Protein AF-A0A8J8NBP1-F1 (afdb_monomer_lite)

Radius of gyration: 71.41 Å; chains: 1; bounding box: 115×50×181 Å

Sequence (221 aa):
MSGPVLSSSETPMNQGEQMRQPMSAYQISNQTMSVRDMREIAQSYNKSMNKYTNEKTMHQKTSETLQIALQKKQEFLSQLVSQRAKLIMNNKALQSDIDTQSLKRQVLDVTRQEALKDVDLNNLSDNQRLLLTKRDELLRQNEQLRQEICQESLSMKIRERKCQNCKGLFMPLHNTENSCRYHVGKLKFYSCRGCGADQYYTCCNKCNQCNPGCKYTKHVA

Structure (mmCIF, N/CA/C/O backbone):
data_AF-A0A8J8NBP1-F1
#
_entry.id   AF-A0A8J8NBP1-F1
#
loop_
_atom_site.group_PDB
_atom_site.id
_atom_site.type_symbol
_atom_site.label_atom_id
_atom_site.label_alt_id
_atom_site.label_comp_id
_atom_site.label_asym_id
_atom_site.label_entity_id
_atom_site.label_seq_id
_atom_site.pdbx_PDB_ins_code
_atom_site.Cartn_x
_atom_site.Cartn_y
_atom_site.Cartn_z
_atom_site.occupancy
_atom_site.B_iso_or_equiv
_atom_site.auth_seq_id
_atom_site.auth_comp_id
_atom_site.auth_asym_id
_atom_site.auth_atom_id
_atom_site.pdbx_PDB_model_num
ATOM 1 N N . MET A 1 1 ? -16.083 17.153 40.162 1.00 46.22 1 MET A N 1
ATOM 2 C CA . MET A 1 1 ? -17.549 17.032 40.289 1.00 46.22 1 MET A CA 1
ATOM 3 C C . MET A 1 1 ? -17.921 17.345 41.719 1.00 46.22 1 MET A C 1
ATOM 5 O O . MET A 1 1 ? -17.387 16.726 42.630 1.00 46.22 1 MET A O 1
ATOM 9 N N . SER A 1 2 ? -18.728 18.384 41.878 1.00 45.44 2 SER A N 1
ATOM 10 C CA . SER A 1 2 ? -19.121 19.004 43.138 1.00 45.44 2 SER A CA 1
ATOM 11 C C . SER A 1 2 ? -20.049 18.081 43.931 1.00 45.44 2 SER A C 1
ATOM 13 O O . SER A 1 2 ? -21.070 17.646 43.403 1.00 45.44 2 SER A O 1
ATOM 15 N N . GLY A 1 3 ? -19.682 17.759 45.172 1.00 52.81 3 GLY A N 1
ATOM 16 C CA . GLY A 1 3 ? -20.526 17.013 46.109 1.00 52.81 3 GLY A CA 1
ATOM 17 C C . GLY A 1 3 ? -21.336 17.963 47.004 1.00 52.81 3 GLY A C 1
ATOM 18 O O . GLY A 1 3 ? -20.837 19.043 47.324 1.00 52.81 3 GLY A O 1
ATOM 19 N N . PRO A 1 4 ? -22.574 17.604 47.390 1.00 59.75 4 PRO A N 1
ATOM 20 C CA . PRO A 1 4 ? -23.462 18.482 48.141 1.00 59.75 4 PRO A CA 1
ATOM 21 C C . PRO A 1 4 ? -23.080 18.589 49.623 1.00 59.75 4 PRO A C 1
ATOM 23 O O . PRO A 1 4 ? -22.703 17.618 50.277 1.00 59.75 4 PRO A O 1
ATOM 26 N N . VAL A 1 5 ? -23.229 19.813 50.124 1.00 55.78 5 VAL A N 1
ATOM 27 C CA . VAL A 1 5 ? -23.103 20.252 51.514 1.00 55.78 5 VAL A CA 1
ATOM 28 C C . VAL A 1 5 ? -24.276 19.687 52.323 1.00 55.78 5 VAL A C 1
ATOM 30 O O . VAL A 1 5 ? -25.430 19.985 52.019 1.00 55.78 5 VAL A O 1
ATOM 33 N N . LEU A 1 6 ? -24.000 18.877 53.349 1.00 55.53 6 LEU A N 1
ATOM 34 C CA . LEU A 1 6 ? -25.007 18.460 54.326 1.00 55.53 6 LEU A CA 1
ATOM 35 C C . LEU A 1 6 ? -25.091 19.512 55.433 1.00 55.53 6 LEU A C 1
ATOM 37 O O . LEU A 1 6 ? -24.175 19.679 56.233 1.00 55.53 6 LEU A O 1
ATOM 41 N N . SER A 1 7 ? -26.205 20.238 55.412 1.00 52.66 7 SER A N 1
ATOM 42 C CA . SER A 1 7 ? -26.631 21.208 56.413 1.00 52.66 7 SER A CA 1
ATOM 43 C C . SER A 1 7 ? -27.076 20.471 57.681 1.00 52.66 7 SER A C 1
ATOM 45 O O . SER A 1 7 ? -28.033 19.697 57.660 1.00 52.66 7 SER A O 1
ATOM 47 N N . SER A 1 8 ? -26.348 20.676 58.774 1.00 48.09 8 SER A N 1
ATOM 48 C CA . SER A 1 8 ? -26.693 20.222 60.120 1.00 48.09 8 SER A CA 1
ATOM 49 C C . SER A 1 8 ? -27.736 21.169 60.714 1.00 48.09 8 SER A C 1
ATOM 51 O O . SER A 1 8 ? -27.422 22.289 61.104 1.00 48.09 8 SER A O 1
ATOM 53 N N . SER A 1 9 ? -28.987 20.716 60.761 1.00 53.78 9 SER A N 1
ATOM 54 C CA . SER A 1 9 ? -30.097 21.412 61.407 1.00 53.78 9 SER A CA 1
ATOM 55 C C . SER A 1 9 ? -29.972 21.346 62.931 1.00 53.78 9 SER A C 1
ATOM 57 O O . SER A 1 9 ? -29.957 20.267 63.527 1.00 53.78 9 SER A O 1
ATOM 59 N N . GLU A 1 10 ? -29.895 22.528 63.529 1.00 50.09 10 GLU A N 1
ATOM 60 C CA . GLU A 1 10 ? -29.871 22.817 64.958 1.00 50.09 10 GLU A CA 1
ATOM 61 C C . GLU A 1 10 ? -31.141 22.301 65.653 1.00 50.09 10 GLU A C 1
ATOM 63 O O . GLU A 1 10 ? -32.258 22.493 65.174 1.00 50.09 10 GLU A O 1
ATOM 68 N N . THR A 1 11 ? -30.979 21.646 66.805 1.00 62.47 11 THR A N 1
ATOM 69 C CA . THR A 1 11 ? -32.096 21.304 67.698 1.00 62.47 11 THR A CA 1
ATOM 70 C C . THR A 1 11 ? -32.122 22.346 68.818 1.00 62.47 11 THR A C 1
ATOM 72 O O . THR A 1 11 ? -31.120 22.470 69.525 1.00 62.47 11 THR A O 1
ATOM 75 N N . PRO A 1 12 ? -33.205 23.117 69.007 1.00 54.56 12 PRO A N 1
ATOM 76 C CA . PRO A 1 12 ? -33.244 24.129 70.053 1.00 54.56 12 PRO A CA 1
ATOM 77 C C . PRO A 1 12 ? -33.362 23.466 71.431 1.00 54.56 12 PRO A C 1
ATOM 79 O O . PRO A 1 12 ? -34.282 22.689 71.694 1.00 54.56 12 PRO A O 1
ATOM 82 N N . MET A 1 13 ? -32.421 23.790 72.322 1.00 49.06 13 MET A N 1
ATOM 83 C CA . MET A 1 13 ? -32.521 23.483 73.746 1.00 49.06 13 MET A CA 1
ATOM 84 C C . MET A 1 13 ? -33.661 24.299 74.360 1.00 49.06 13 MET A C 1
ATOM 86 O O . MET A 1 13 ? -33.595 25.523 74.440 1.00 49.06 13 MET A O 1
ATOM 90 N N . ASN A 1 14 ? -34.708 23.608 74.803 1.00 53.16 14 ASN A N 1
ATOM 91 C CA . ASN A 1 14 ? -35.823 24.202 75.526 1.00 53.16 14 ASN A CA 1
ATOM 92 C C . ASN A 1 14 ? -35.433 24.347 77.009 1.00 53.16 14 ASN A C 1
ATOM 94 O O . ASN A 1 14 ? -35.622 23.429 77.805 1.00 53.16 14 ASN A O 1
ATOM 98 N N . GLN A 1 15 ? -34.813 25.479 77.356 1.00 51.00 15 GLN A N 1
ATOM 99 C CA . GLN A 1 15 ? -34.590 25.901 78.740 1.00 51.00 15 GLN A CA 1
ATOM 100 C C . GLN A 1 15 ? -35.865 26.570 79.260 1.00 51.00 15 GLN A C 1
ATOM 102 O O . GLN A 1 15 ? -36.188 27.698 78.895 1.00 51.00 15 GLN A O 1
ATOM 107 N N . GLY A 1 16 ? -36.597 25.851 80.106 1.00 49.22 16 GLY A N 1
ATOM 108 C CA . GLY A 1 16 ? -37.832 26.314 80.733 1.00 49.22 16 GLY A CA 1
ATOM 109 C C . GLY A 1 16 ? -37.970 25.784 82.156 1.00 49.22 16 GLY A C 1
ATOM 110 O O . GLY A 1 16 ? -38.974 25.161 82.486 1.00 49.22 16 GLY A O 1
ATOM 111 N N . GLU A 1 17 ? -36.959 25.999 83.001 1.00 49.19 17 GLU A N 1
ATOM 112 C CA . GLU A 1 17 ? -37.081 25.841 84.455 1.00 49.19 17 GLU A CA 1
ATOM 113 C C . GLU A 1 17 ? -37.870 27.029 85.026 1.00 49.19 17 GLU A C 1
ATOM 115 O O . GLU A 1 17 ? -37.321 28.062 85.401 1.00 49.19 17 GLU A O 1
ATOM 120 N N . GLN A 1 18 ? -39.195 26.892 85.083 1.00 53.19 18 GLN A N 1
ATOM 121 C CA . GLN A 1 18 ? -40.032 27.752 85.915 1.00 53.19 18 GLN A CA 1
ATOM 122 C C . GLN A 1 18 ? -40.047 27.213 87.348 1.00 53.19 18 GLN A C 1
ATOM 124 O O . GLN A 1 18 ? -40.615 26.155 87.630 1.00 53.19 18 GLN A O 1
ATOM 129 N N . MET A 1 19 ? -39.439 27.984 88.254 1.00 50.56 19 MET A N 1
ATOM 130 C CA . MET A 1 19 ? -39.589 27.863 89.702 1.00 50.56 19 MET A CA 1
ATOM 131 C C . MET A 1 19 ? -41.074 27.776 90.080 1.00 50.56 19 MET A C 1
ATOM 133 O O . MET A 1 19 ? -41.824 28.741 89.929 1.00 50.56 19 MET A O 1
ATOM 137 N N . ARG A 1 20 ? -41.498 26.628 90.615 1.00 52.56 20 ARG A N 1
ATOM 138 C CA . ARG A 1 20 ? -42.783 26.507 91.308 1.00 52.56 20 ARG A CA 1
ATOM 139 C C . ARG A 1 20 ? -42.605 26.920 92.764 1.00 52.56 20 ARG A C 1
ATOM 141 O O . ARG A 1 20 ? -41.793 26.348 93.485 1.00 52.56 20 ARG A O 1
ATOM 148 N N . GLN A 1 21 ? -43.389 27.910 93.174 1.00 51.03 21 GLN A N 1
ATOM 149 C CA . GLN A 1 21 ? -43.561 28.306 94.568 1.00 51.03 21 GLN A CA 1
ATOM 150 C C . GLN A 1 21 ? -44.151 27.150 95.401 1.00 51.03 21 GLN A C 1
ATOM 152 O O . GLN A 1 21 ? -44.958 26.372 94.879 1.00 51.03 21 GLN A O 1
ATOM 157 N N . PRO A 1 22 ? -43.800 27.041 96.695 1.00 54.16 22 PRO A N 1
ATOM 158 C CA . PRO A 1 22 ? -44.417 26.082 97.598 1.00 54.16 22 PRO A CA 1
ATOM 159 C C . PRO A 1 22 ? -45.853 26.526 97.904 1.00 54.16 22 PRO A C 1
ATOM 161 O O . PRO A 1 22 ? -46.084 27.529 98.576 1.00 54.16 22 PRO A O 1
ATOM 164 N N . MET A 1 23 ? -46.828 25.780 97.387 1.00 50.19 23 MET A N 1
ATOM 165 C CA . MET A 1 23 ? -48.231 25.947 97.757 1.00 50.19 23 MET A CA 1
ATOM 166 C C . MET A 1 23 ? -48.436 25.511 99.211 1.00 50.19 23 MET A C 1
ATOM 168 O O . MET A 1 23 ? -48.096 24.396 99.603 1.00 50.19 23 MET A O 1
ATOM 172 N N . SER A 1 24 ? -48.998 26.447 99.972 1.00 55.16 24 SER A N 1
ATOM 173 C CA . SER A 1 24 ? -49.473 26.358 101.349 1.00 55.16 24 SER A CA 1
ATOM 174 C C . SER A 1 24 ? -50.115 25.015 101.695 1.00 55.16 24 SER A C 1
ATOM 176 O O . SER A 1 24 ? -51.047 24.557 101.034 1.00 55.16 24 SER A O 1
ATOM 178 N N . ALA A 1 25 ? -49.651 24.436 102.800 1.00 53.69 25 ALA A N 1
ATOM 179 C CA . ALA A 1 25 ? -50.328 23.367 103.510 1.00 53.69 25 ALA A CA 1
ATOM 180 C C . ALA A 1 25 ? -51.712 23.823 104.019 1.00 53.69 25 ALA A C 1
ATOM 182 O O . ALA A 1 25 ? -51.965 25.015 104.179 1.00 53.69 25 ALA A O 1
ATOM 183 N N . TYR A 1 26 ? -52.546 22.835 104.355 1.00 52.59 26 TYR A N 1
ATOM 184 C CA . TYR A 1 26 ? -53.785 22.937 105.135 1.00 52.59 26 TYR A CA 1
ATOM 185 C C . TYR A 1 26 ? -55.075 23.363 104.419 1.00 52.59 26 TYR A C 1
ATOM 187 O O . TYR A 1 26 ? -55.487 24.514 104.455 1.00 52.59 26 TYR A O 1
ATOM 195 N N . GLN A 1 27 ? -55.787 22.349 103.917 1.00 51.41 27 GLN A N 1
ATOM 196 C CA . GLN A 1 27 ? -57.185 22.055 104.269 1.00 51.41 27 GLN A CA 1
ATOM 197 C C . GLN A 1 27 ? -57.505 20.630 103.778 1.00 51.41 27 GLN A C 1
ATOM 199 O O . GLN A 1 27 ? -58.073 20.423 102.711 1.00 51.41 27 GLN A O 1
ATOM 204 N N . ILE A 1 28 ? -57.080 19.614 104.540 1.00 51.91 28 ILE A N 1
ATOM 205 C CA . ILE A 1 28 ? -57.512 18.228 104.310 1.00 51.91 28 ILE A CA 1
ATOM 206 C C . ILE A 1 28 ? -58.903 18.104 104.932 1.00 51.91 28 ILE A C 1
ATOM 208 O O . ILE A 1 28 ? -59.054 17.800 106.113 1.00 51.91 28 ILE A O 1
ATOM 212 N N . SER A 1 29 ? -59.935 18.414 104.150 1.00 48.59 29 SER A N 1
ATOM 213 C CA . SER A 1 29 ? -61.292 17.994 104.480 1.00 48.59 29 SER A CA 1
ATOM 214 C C . SER A 1 29 ? -61.339 16.467 104.413 1.00 48.59 29 SER A C 1
ATOM 216 O O . SER A 1 29 ? -61.004 15.898 103.374 1.00 48.59 29 SER A O 1
ATOM 218 N N . ASN A 1 30 ? -61.769 15.807 105.490 1.00 50.75 30 ASN A N 1
ATOM 219 C CA . ASN A 1 30 ? -62.040 14.366 105.541 1.00 50.75 30 ASN A CA 1
ATOM 220 C C . ASN A 1 30 ? -63.271 14.003 104.681 1.00 50.75 30 ASN A C 1
ATOM 222 O O . ASN A 1 30 ? -64.290 13.546 105.192 1.00 50.75 30 ASN A O 1
ATOM 226 N N . GLN A 1 31 ? -63.196 14.237 103.370 1.00 61.75 31 GLN A N 1
ATOM 227 C CA . GLN A 1 31 ? -64.134 13.697 102.394 1.00 61.75 31 GLN A CA 1
ATOM 228 C C . GLN A 1 31 ? -63.703 12.267 102.088 1.00 61.75 31 GLN A C 1
ATOM 230 O O . GLN A 1 31 ? -62.799 12.015 101.293 1.00 61.75 31 GLN A O 1
ATOM 235 N N . THR A 1 32 ? -64.332 11.313 102.764 1.00 69.12 32 THR A N 1
ATOM 236 C CA . THR A 1 32 ? -64.227 9.909 102.390 1.00 69.12 32 THR A CA 1
ATOM 237 C C . THR A 1 32 ? -64.899 9.731 101.029 1.00 69.12 32 THR A C 1
ATOM 239 O O . THR A 1 32 ? -66.094 9.968 100.861 1.00 69.12 32 THR A O 1
ATOM 242 N N . MET A 1 33 ? -64.094 9.376 100.028 1.00 77.69 33 MET A N 1
ATOM 243 C CA . MET A 1 33 ? -64.540 9.138 98.656 1.00 77.69 33 MET A CA 1
ATOM 244 C C . MET A 1 33 ? -65.629 8.056 98.646 1.00 77.69 33 MET A C 1
ATOM 246 O O . MET A 1 33 ? -65.488 7.033 99.324 1.00 77.69 33 MET A O 1
ATOM 250 N N . SER A 1 34 ? -66.720 8.263 97.904 1.00 89.00 34 SER A N 1
ATOM 251 C CA . SER A 1 34 ? -67.810 7.289 97.910 1.00 89.00 34 SER A CA 1
ATOM 252 C C . SER A 1 34 ? -67.372 5.984 97.229 1.00 89.00 34 SER A C 1
ATOM 254 O O . SER A 1 34 ? -66.529 5.964 96.328 1.00 89.00 34 SER A O 1
ATOM 256 N N . VAL A 1 35 ? -67.970 4.859 97.630 1.00 87.50 35 VAL A N 1
ATOM 257 C CA . VAL A 1 35 ? -67.704 3.539 97.022 1.00 87.50 35 VAL A CA 1
ATOM 258 C C . VAL A 1 35 ? -67.98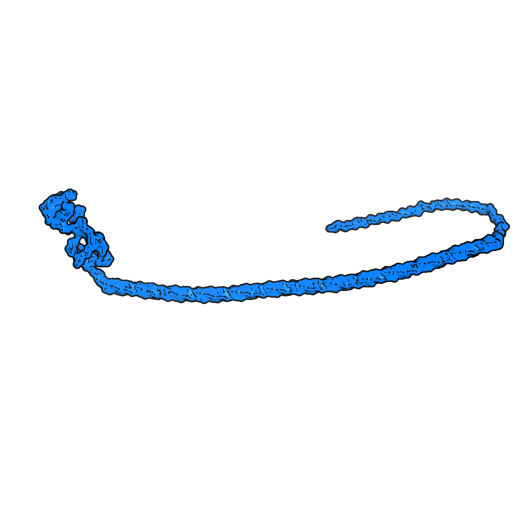8 3.536 95.513 1.00 87.50 35 VAL A C 1
ATOM 260 O O . VAL A 1 35 ? -67.346 2.805 94.755 1.00 87.50 35 VAL A O 1
ATOM 263 N N . ARG A 1 36 ? -68.931 4.370 95.061 1.00 92.44 36 ARG A N 1
ATOM 264 C CA . ARG A 1 36 ? -69.259 4.536 93.644 1.00 92.44 36 ARG A CA 1
ATOM 265 C C . ARG A 1 36 ? -68.094 5.157 92.873 1.00 92.44 36 ARG A C 1
ATOM 267 O O . ARG A 1 36 ? -67.699 4.599 91.853 1.00 92.44 36 ARG A O 1
ATOM 274 N N . ASP A 1 37 ? -67.508 6.228 93.399 1.00 91.12 37 ASP A N 1
ATOM 275 C CA . ASP A 1 37 ? -66.386 6.930 92.763 1.00 91.12 37 ASP A CA 1
ATOM 276 C C . ASP A 1 37 ? -65.153 6.021 92.671 1.00 91.12 37 ASP A C 1
ATOM 278 O O . ASP A 1 37 ? -64.499 5.953 91.632 1.00 91.12 37 ASP A O 1
ATOM 282 N N . MET A 1 38 ? -64.885 5.223 93.715 1.00 91.75 38 MET A N 1
ATOM 283 C CA . MET A 1 38 ? -63.832 4.197 93.670 1.00 91.75 38 MET A CA 1
ATOM 284 C C . MET A 1 38 ? -64.052 3.188 92.539 1.00 91.75 38 MET A C 1
ATOM 286 O O . MET A 1 38 ? -63.104 2.819 91.842 1.00 91.75 38 MET A O 1
ATOM 290 N N . ARG A 1 39 ? -65.295 2.735 92.335 1.00 94.00 39 ARG A N 1
ATOM 291 C CA . ARG A 1 39 ? -65.622 1.777 91.272 1.00 94.00 39 ARG A CA 1
ATOM 292 C C . ARG A 1 39 ? -65.464 2.402 89.884 1.00 94.00 39 ARG A C 1
ATOM 294 O O . ARG A 1 39 ? -64.916 1.745 89.001 1.00 94.00 39 ARG A O 1
ATOM 301 N N . GLU A 1 40 ? -65.906 3.642 89.692 1.00 95.19 40 GLU A N 1
ATOM 302 C CA . GLU A 1 40 ? -65.765 4.364 88.420 1.00 95.19 40 GLU A CA 1
ATOM 303 C C . GLU A 1 40 ? -64.285 4.614 88.077 1.00 95.19 40 GLU A C 1
ATOM 305 O O . GLU A 1 40 ? -63.862 4.358 86.945 1.00 95.19 40 GLU A O 1
ATOM 310 N N . ILE A 1 41 ? -63.461 4.993 89.063 1.00 95.38 41 ILE A N 1
ATOM 311 C CA . ILE A 1 41 ? -62.006 5.138 88.897 1.00 95.38 41 ILE A CA 1
ATOM 312 C C . ILE A 1 41 ? -61.366 3.800 88.512 1.00 95.38 41 ILE A C 1
ATOM 314 O O . ILE A 1 41 ? -60.609 3.745 87.543 1.00 95.38 41 ILE A O 1
ATOM 318 N N . ALA A 1 42 ? -61.694 2.709 89.212 1.00 95.44 42 ALA A N 1
ATOM 319 C CA . ALA A 1 42 ? -61.156 1.385 88.902 1.00 95.44 42 ALA A CA 1
ATOM 320 C C . ALA A 1 42 ? -61.546 0.916 87.488 1.00 95.44 42 ALA A C 1
ATOM 322 O O . ALA A 1 42 ? -60.720 0.362 86.761 1.00 95.44 42 ALA A O 1
ATOM 323 N N . GLN A 1 43 ? -62.786 1.172 87.058 1.00 95.75 43 GLN A N 1
ATOM 324 C CA . GLN A 1 43 ? -63.242 0.862 85.699 1.00 95.75 43 GLN A CA 1
ATOM 325 C C . GLN A 1 43 ? -62.512 1.697 84.640 1.00 95.75 43 GLN A C 1
ATOM 327 O O . GLN A 1 43 ? -62.060 1.147 83.633 1.00 95.75 43 GLN A O 1
ATOM 332 N N . SER A 1 44 ? -62.361 3.004 84.866 1.00 96.00 44 SER A N 1
ATOM 333 C CA . SER A 1 44 ? -61.626 3.903 83.969 1.00 96.00 44 SER A CA 1
ATOM 334 C C . SER A 1 44 ? -60.147 3.517 83.859 1.00 96.00 44 SER A C 1
ATOM 336 O O . SER A 1 44 ? -59.591 3.463 82.756 1.00 96.00 44 SER A O 1
ATOM 338 N N . TYR A 1 45 ? -59.530 3.159 84.988 1.00 96.00 45 TYR A N 1
ATOM 339 C CA . TYR A 1 45 ? -58.162 2.656 85.048 1.00 96.00 45 TYR A CA 1
ATOM 340 C C . TYR A 1 45 ? -58.011 1.360 84.248 1.00 96.00 45 TYR A C 1
ATOM 342 O O . TYR A 1 45 ? -57.165 1.289 83.360 1.00 96.00 45 TYR A O 1
ATOM 350 N N . ASN A 1 46 ? -58.885 0.374 84.468 1.00 96.25 46 ASN A N 1
ATOM 351 C CA . ASN A 1 46 ? -58.860 -0.889 83.726 1.00 96.25 46 ASN A CA 1
ATOM 352 C C . ASN A 1 46 ? -59.061 -0.679 82.218 1.00 96.25 46 ASN A C 1
ATOM 354 O O . ASN A 1 46 ? -58.374 -1.297 81.405 1.00 96.25 46 ASN A O 1
ATOM 358 N N . LYS A 1 47 ? -59.962 0.230 81.821 1.00 96.94 47 LYS A N 1
ATOM 359 C CA . LYS A 1 47 ? -60.174 0.584 80.410 1.00 96.94 47 LYS A CA 1
ATOM 360 C C . LYS A 1 47 ? -58.925 1.216 79.791 1.00 96.94 47 LYS A C 1
ATOM 362 O O . LYS A 1 47 ? -58.543 0.846 78.681 1.00 96.94 47 LYS A O 1
ATOM 367 N N . SER A 1 48 ? -58.286 2.138 80.507 1.00 96.94 48 SER A N 1
ATOM 368 C CA . SER A 1 48 ? -57.053 2.799 80.066 1.00 96.94 48 SER A CA 1
ATOM 369 C C . SER A 1 48 ? -55.885 1.815 79.974 1.00 96.94 48 SER A C 1
ATOM 371 O O . SER A 1 48 ? -55.161 1.825 78.981 1.00 96.94 48 SER A O 1
ATOM 373 N N . MET A 1 49 ? -55.758 0.904 80.944 1.00 96.69 49 MET A N 1
ATOM 374 C CA . MET A 1 49 ? -54.753 -0.160 80.929 1.00 96.69 49 MET A CA 1
ATOM 375 C C . MET A 1 49 ? -54.949 -1.108 79.749 1.00 96.69 49 MET A C 1
ATOM 377 O O . MET A 1 49 ? -54.001 -1.352 79.011 1.00 96.69 49 MET A O 1
ATOM 381 N N . ASN A 1 50 ? -56.176 -1.568 79.493 1.00 96.56 50 ASN A N 1
ATOM 382 C CA . ASN A 1 50 ? -56.467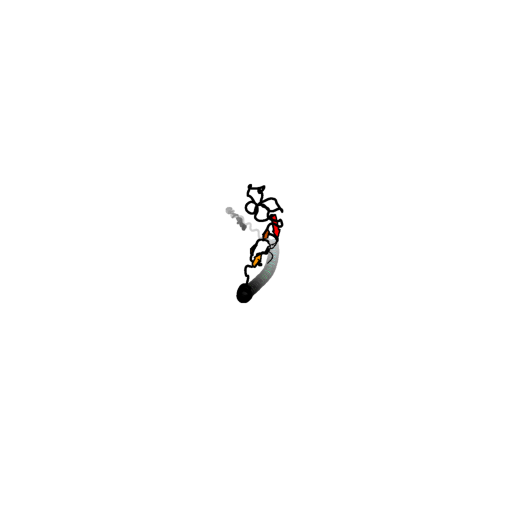 -2.420 78.337 1.00 96.56 50 ASN A CA 1
ATOM 383 C C . ASN A 1 50 ? -56.156 -1.717 77.008 1.00 96.56 50 ASN A C 1
ATOM 385 O O . ASN A 1 50 ? -55.589 -2.331 76.104 1.00 96.56 50 ASN A O 1
ATOM 389 N N . LYS A 1 51 ? -56.487 -0.422 76.887 1.00 97.38 51 LYS A N 1
ATOM 390 C CA . LYS A 1 51 ? -56.140 0.380 75.705 1.00 97.38 51 LYS A CA 1
ATOM 391 C C . LYS A 1 51 ? -54.622 0.444 75.509 1.00 97.38 51 LYS A C 1
ATOM 393 O O . LYS A 1 51 ? -54.151 0.133 74.419 1.00 97.38 51 LYS A O 1
ATOM 398 N N . TYR A 1 52 ? -53.871 0.765 76.562 1.00 97.19 52 TYR A N 1
ATOM 399 C CA . TYR A 1 52 ? -52.408 0.806 76.520 1.00 97.19 52 TYR A CA 1
ATOM 400 C C . TYR A 1 52 ? -51.801 -0.555 76.148 1.00 97.19 52 TYR A C 1
ATOM 402 O O . TYR A 1 52 ? -50.909 -0.628 75.306 1.00 97.19 52 TYR A O 1
ATOM 410 N N . THR A 1 53 ? -52.303 -1.654 76.717 1.00 96.81 53 THR A N 1
ATOM 411 C CA . THR A 1 53 ? -51.841 -3.010 76.384 1.00 96.81 53 THR A CA 1
ATOM 412 C C . THR A 1 53 ? -52.104 -3.356 74.914 1.00 96.81 53 THR A C 1
ATOM 414 O O . THR A 1 53 ? -51.232 -3.917 74.245 1.00 96.81 53 THR A O 1
ATOM 417 N N . ASN A 1 54 ? -53.264 -2.978 74.374 1.00 97.12 54 ASN A N 1
ATOM 418 C CA . ASN A 1 54 ? -53.592 -3.178 72.960 1.00 97.12 54 ASN A CA 1
ATOM 419 C C . ASN A 1 54 ? -52.700 -2.337 72.034 1.00 97.12 54 ASN A C 1
ATOM 421 O O . ASN A 1 54 ? -52.192 -2.845 71.037 1.00 97.12 54 ASN A O 1
ATOM 425 N N . GLU A 1 55 ? -52.454 -1.072 72.372 1.00 97.56 55 GLU A N 1
ATOM 426 C CA . GLU A 1 55 ? -51.550 -0.205 71.606 1.00 97.56 55 GLU A CA 1
ATOM 427 C C . GLU A 1 55 ? -50.111 -0.734 71.646 1.00 97.56 55 GLU A C 1
ATOM 429 O O . GLU A 1 55 ? -49.469 -0.866 70.604 1.00 97.56 55 GLU A O 1
ATOM 434 N N . LYS A 1 56 ? -49.623 -1.142 72.823 1.00 97.69 56 LYS A N 1
ATOM 435 C CA . LYS A 1 56 ? -48.292 -1.741 72.989 1.00 97.69 56 LYS A CA 1
ATOM 436 C C . LYS A 1 56 ? -48.126 -3.001 72.138 1.00 97.69 56 LYS A C 1
ATOM 438 O O . LYS A 1 56 ? -47.115 -3.145 71.455 1.00 97.69 56 LYS A O 1
ATOM 443 N N . THR A 1 57 ? -49.113 -3.897 72.146 1.00 97.06 57 THR A N 1
ATOM 444 C CA . THR A 1 57 ? -49.068 -5.128 71.337 1.00 97.06 57 THR A 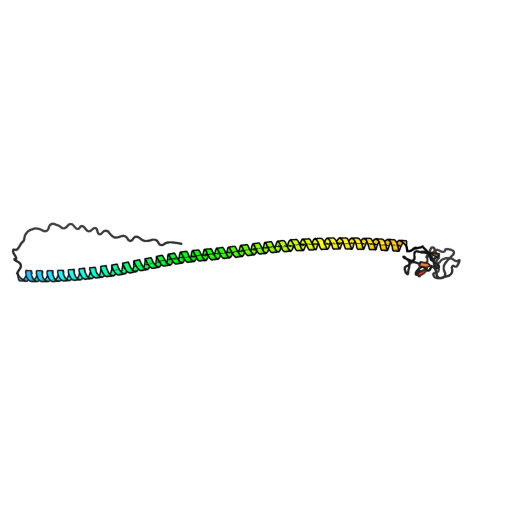CA 1
ATOM 445 C C . THR A 1 57 ? -49.157 -4.844 69.836 1.00 97.06 57 THR A C 1
ATOM 447 O O . THR A 1 57 ? -48.447 -5.484 69.061 1.00 97.06 57 THR A O 1
ATOM 450 N N . MET A 1 58 ? -49.953 -3.859 69.405 1.00 97.94 58 MET A N 1
ATOM 451 C CA . MET A 1 58 ? -49.992 -3.403 68.007 1.00 97.94 58 MET A CA 1
ATOM 452 C C . MET A 1 58 ? -48.649 -2.822 67.551 1.00 97.94 58 MET A C 1
ATOM 454 O O . MET A 1 58 ? -48.146 -3.184 66.483 1.00 97.94 58 MET A O 1
ATOM 458 N N . HIS A 1 59 ? -48.031 -1.961 68.363 1.00 97.00 59 HIS A N 1
ATOM 459 C CA . HIS A 1 59 ? -46.707 -1.411 68.075 1.00 97.00 59 HIS A CA 1
ATOM 460 C C . HIS A 1 59 ? -45.633 -2.497 68.024 1.00 97.00 59 HIS A C 1
ATOM 462 O O . HIS A 1 59 ? -44.798 -2.474 67.122 1.00 97.00 59 HIS A O 1
ATOM 468 N N . GLN A 1 60 ? -45.687 -3.480 68.924 1.00 97.69 60 GLN A N 1
ATOM 469 C CA . GLN A 1 60 ? -44.756 -4.604 68.921 1.00 97.69 60 GLN A CA 1
ATOM 470 C C . GLN A 1 60 ? -44.875 -5.437 67.635 1.00 97.69 60 GLN A C 1
ATOM 472 O O . GLN A 1 60 ? -43.874 -5.643 66.955 1.00 97.69 60 GLN A O 1
ATOM 477 N N . LYS A 1 61 ? -46.096 -5.801 67.220 1.00 97.88 61 LYS A N 1
ATOM 478 C CA . LYS A 1 61 ? -46.334 -6.503 65.943 1.00 97.88 61 LYS A CA 1
ATOM 479 C C . LYS A 1 61 ? -45.863 -5.698 64.731 1.00 97.88 61 LYS A C 1
ATOM 481 O O . LYS A 1 61 ? -45.320 -6.253 63.775 1.00 97.88 61 LYS A O 1
ATOM 486 N N . THR A 1 62 ? -46.064 -4.381 64.761 1.00 97.62 62 THR A N 1
ATOM 487 C CA . THR A 1 62 ? -45.617 -3.479 63.690 1.00 97.62 62 THR A CA 1
ATOM 488 C C . THR A 1 62 ? -44.090 -3.427 63.630 1.00 97.62 62 THR A C 1
ATOM 490 O O . THR A 1 62 ? -43.517 -3.536 62.549 1.00 97.62 62 THR A O 1
ATOM 493 N N . SER A 1 63 ? -43.430 -3.331 64.787 1.00 97.56 63 SER A N 1
ATOM 494 C CA . SER A 1 63 ? -41.970 -3.365 64.916 1.00 97.56 63 SER A CA 1
ATOM 495 C C . SER A 1 63 ? -41.388 -4.675 64.380 1.00 97.56 63 SER A C 1
ATOM 497 O O . SER A 1 63 ? -40.467 -4.647 63.569 1.00 97.56 63 SER A O 1
ATOM 499 N N . GLU 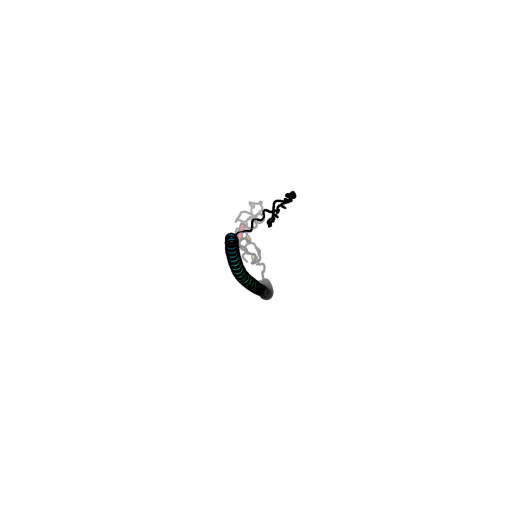A 1 64 ? -41.967 -5.818 64.756 1.00 98.00 64 GLU A N 1
ATOM 500 C CA . GLU A 1 64 ? -41.572 -7.142 64.253 1.00 98.00 64 GLU A CA 1
ATOM 501 C C . GLU A 1 64 ? -41.746 -7.244 62.729 1.00 98.00 64 GLU A C 1
ATOM 503 O O . GLU A 1 64 ? -40.847 -7.694 62.017 1.00 98.00 64 GLU A O 1
ATOM 508 N N . THR A 1 65 ? -42.868 -6.748 62.198 1.00 97.81 65 THR A N 1
ATOM 509 C CA . THR A 1 65 ? -43.135 -6.739 60.750 1.00 97.81 65 THR A CA 1
ATOM 510 C C . THR A 1 65 ? -42.116 -5.884 59.993 1.00 97.81 65 THR A C 1
ATOM 512 O O . THR A 1 65 ? -41.600 -6.299 58.952 1.00 97.81 65 THR A O 1
ATOM 515 N N . LEU A 1 66 ? -41.789 -4.700 60.519 1.00 97.75 66 LEU A N 1
ATOM 516 C CA . LEU A 1 66 ? -40.776 -3.817 59.941 1.00 97.75 66 LEU A CA 1
ATOM 517 C C . LEU A 1 66 ? -39.379 -4.436 60.008 1.00 97.75 66 LEU A C 1
ATOM 519 O O . LEU A 1 66 ? -38.623 -4.312 59.046 1.00 97.75 66 LEU A O 1
ATOM 523 N N . GLN A 1 67 ? -39.048 -5.141 61.090 1.00 98.06 67 GLN A N 1
ATOM 524 C CA . GLN A 1 67 ? -37.765 -5.822 61.241 1.00 98.06 67 GLN A CA 1
ATOM 525 C C . GLN A 1 67 ? -37.600 -6.952 60.218 1.00 98.06 67 GLN A C 1
ATOM 527 O O . GLN A 1 67 ? -36.565 -7.031 59.557 1.00 98.06 67 GLN A O 1
ATOM 532 N N . ILE A 1 68 ? -38.646 -7.755 59.994 1.00 97.69 68 ILE A N 1
ATOM 533 C CA . ILE A 1 68 ? -38.661 -8.780 58.937 1.00 97.69 68 ILE A CA 1
ATOM 534 C C . ILE A 1 68 ? -38.516 -8.134 57.552 1.00 97.69 68 ILE A C 1
ATOM 536 O O . ILE A 1 68 ? -37.763 -8.622 56.707 1.00 97.69 68 ILE A O 1
ATOM 540 N N . ALA A 1 69 ? -39.219 -7.027 57.295 1.00 97.75 69 ALA A N 1
ATOM 541 C CA . ALA A 1 69 ? -39.116 -6.314 56.024 1.00 97.75 69 ALA A CA 1
ATOM 542 C C . ALA A 1 69 ? -37.709 -5.731 55.799 1.00 97.75 69 ALA A C 1
ATOM 544 O O . ALA A 1 69 ? -37.187 -5.801 54.683 1.00 97.75 69 ALA A O 1
ATOM 545 N N . LEU A 1 70 ? -37.081 -5.189 56.847 1.00 98.00 70 LEU A N 1
ATOM 546 C CA . LEU A 1 70 ? -35.709 -4.685 56.813 1.00 98.00 70 LEU A CA 1
ATOM 547 C C . LEU A 1 70 ? -34.716 -5.814 56.517 1.00 98.00 70 LEU A C 1
ATOM 549 O O . LEU A 1 70 ? -33.874 -5.659 55.635 1.00 98.00 70 LEU A O 1
ATOM 553 N N . GLN A 1 71 ? -34.860 -6.957 57.190 1.00 98.12 71 GLN A N 1
ATOM 554 C CA . GLN A 1 71 ? -34.013 -8.128 56.975 1.00 98.12 71 GLN A CA 1
ATOM 555 C C . GLN A 1 71 ? -34.110 -8.628 55.527 1.00 98.12 71 GLN A C 1
ATOM 557 O O . GLN A 1 71 ? -33.089 -8.786 54.862 1.00 98.12 71 GLN A O 1
ATOM 562 N N . LYS A 1 72 ? -35.326 -8.764 54.982 1.00 98.12 72 LYS A N 1
ATOM 563 C CA . LYS A 1 72 ? -35.529 -9.149 53.573 1.00 98.12 72 LYS A CA 1
ATOM 564 C C . LYS A 1 72 ? -34.867 -8.170 52.600 1.00 98.12 72 LYS A C 1
ATOM 566 O O . LYS A 1 72 ? -34.286 -8.586 51.599 1.00 98.12 72 LYS A O 1
ATOM 571 N N . LYS A 1 73 ? -34.920 -6.862 52.886 1.00 98.06 73 LYS A N 1
ATOM 572 C CA . LYS A 1 73 ? -34.225 -5.846 52.077 1.00 98.06 73 LYS A CA 1
ATOM 573 C C . LYS A 1 73 ? -32.703 -5.969 52.178 1.00 98.06 73 LYS A C 1
ATOM 575 O O . LYS A 1 73 ? -32.028 -5.810 51.165 1.00 98.06 73 LYS A O 1
ATOM 580 N N . GLN A 1 74 ? -32.159 -6.265 53.359 1.00 97.69 74 GLN A N 1
ATOM 581 C CA . GLN A 1 74 ? -30.720 -6.489 53.548 1.00 97.69 74 GLN A CA 1
ATOM 582 C C . GLN A 1 74 ? -30.229 -7.743 52.813 1.00 97.69 74 GLN A C 1
ATOM 584 O O . GLN A 1 74 ? -29.188 -7.702 52.154 1.00 97.69 74 GLN A O 1
ATOM 589 N N . GLU A 1 75 ? -30.990 -8.835 52.863 1.00 97.69 75 GLU A N 1
ATOM 590 C CA . GLU A 1 75 ? -30.700 -10.062 52.113 1.00 97.69 75 GLU A CA 1
ATOM 591 C C . GLU A 1 75 ? -30.715 -9.799 50.602 1.00 97.69 75 GLU A C 1
ATOM 593 O O . GLU A 1 75 ? -29.773 -10.165 49.896 1.00 97.69 75 GLU A O 1
ATOM 598 N N . PHE A 1 76 ? -31.726 -9.078 50.110 1.00 98.19 76 PHE A N 1
ATOM 599 C CA . PHE A 1 76 ? -31.810 -8.689 48.703 1.00 98.19 76 PHE A CA 1
ATOM 600 C C . PHE A 1 76 ? -30.633 -7.802 48.264 1.00 98.19 76 PHE A C 1
ATOM 602 O O . PHE A 1 76 ? -30.020 -8.050 47.225 1.00 98.19 76 PHE A O 1
ATOM 609 N N . LEU A 1 77 ? -30.249 -6.808 49.073 1.00 97.69 77 LEU A N 1
ATOM 610 C CA . LEU A 1 77 ? -29.066 -5.982 48.807 1.00 97.69 77 LEU A CA 1
ATOM 611 C C . LEU A 1 77 ? -27.785 -6.822 48.759 1.00 97.69 77 LEU A C 1
ATOM 613 O O . LEU A 1 77 ? -26.954 -6.625 47.874 1.00 97.69 77 LEU A O 1
ATOM 617 N N . SER A 1 78 ? -27.644 -7.793 49.660 1.00 96.88 78 SER A N 1
ATOM 618 C CA . SER A 1 78 ? -26.487 -8.694 49.694 1.00 96.88 78 SER A CA 1
ATOM 619 C C . SER A 1 78 ? -26.408 -9.561 48.431 1.00 96.88 78 SER A C 1
ATOM 621 O O . SER A 1 78 ? -25.328 -9.740 47.862 1.00 96.88 78 SER A O 1
ATOM 623 N N . GLN A 1 79 ? -27.555 -10.032 47.930 1.00 97.88 79 GLN A N 1
ATOM 624 C CA . GLN A 1 79 ? -27.642 -10.743 46.652 1.00 97.88 79 GLN A CA 1
ATOM 625 C C . GLN A 1 79 ? -27.229 -9.851 45.474 1.00 97.88 79 GLN A C 1
ATOM 627 O O . GLN A 1 79 ? -26.419 -10.278 44.650 1.00 97.88 79 GLN A O 1
ATOM 632 N N . LEU A 1 80 ? -27.711 -8.604 45.415 1.00 97.69 80 LEU A N 1
ATOM 633 C CA . LEU A 1 80 ? -27.333 -7.655 44.361 1.00 97.69 80 LEU A CA 1
ATOM 634 C C . LEU A 1 80 ? -25.835 -7.327 44.380 1.00 97.69 80 LEU A C 1
ATOM 636 O O . LEU A 1 80 ? -25.201 -7.274 43.325 1.00 97.69 80 LEU A O 1
ATOM 640 N N . VAL A 1 81 ? -25.241 -7.154 45.564 1.00 97.75 81 VAL A N 1
ATOM 641 C CA . VAL A 1 81 ? -23.793 -6.928 45.709 1.00 97.75 81 VAL A CA 1
ATOM 642 C C . VAL A 1 81 ? -23.001 -8.141 45.214 1.00 97.75 81 VAL A C 1
ATOM 644 O O . VAL A 1 81 ? -22.042 -7.976 44.457 1.00 97.75 81 VAL A O 1
ATOM 647 N N . SER A 1 82 ? -23.430 -9.358 45.564 1.00 96.69 82 SER A N 1
ATOM 648 C CA . SER A 1 82 ? -22.804 -10.595 45.079 1.00 96.69 82 SER A CA 1
ATOM 649 C C . SER A 1 82 ? -22.901 -10.732 43.554 1.00 96.69 82 SER A C 1
ATOM 651 O O . SER A 1 82 ? -21.908 -11.036 42.890 1.00 96.69 82 SER A O 1
ATOM 653 N N . GLN A 1 83 ? -24.069 -10.448 42.969 1.00 96.88 83 GLN A N 1
ATOM 654 C CA . GLN A 1 83 ? -24.262 -10.464 41.516 1.00 96.88 83 GLN A CA 1
ATOM 655 C C . GLN A 1 83 ? -23.382 -9.425 40.813 1.00 96.88 83 GLN A C 1
ATOM 657 O O . GLN A 1 83 ? -22.717 -9.748 39.827 1.00 96.88 83 GLN A O 1
ATOM 662 N N . ARG A 1 84 ? -23.303 -8.199 41.348 1.00 96.75 84 ARG A N 1
ATOM 663 C CA . ARG A 1 84 ? -22.424 -7.148 40.818 1.00 96.75 84 ARG A CA 1
ATOM 664 C C . ARG A 1 84 ? -20.957 -7.578 40.835 1.00 96.75 84 ARG A C 1
ATOM 666 O O . ARG A 1 84 ? -20.258 -7.358 39.849 1.00 96.75 84 ARG A O 1
ATOM 673 N N . ALA A 1 85 ? -20.490 -8.206 41.914 1.00 95.62 85 ALA A N 1
ATOM 674 C CA . ALA A 1 85 ? -19.114 -8.694 42.007 1.00 95.62 85 ALA A CA 1
ATOM 675 C C . ALA A 1 85 ? -18.801 -9.749 40.929 1.00 95.62 85 ALA A C 1
ATOM 677 O O . ALA A 1 85 ? -17.766 -9.657 40.268 1.00 95.62 85 ALA A O 1
ATOM 678 N N . LYS A 1 86 ? -19.725 -10.692 40.688 1.00 96.31 86 LYS A N 1
ATOM 679 C CA . LYS A 1 86 ? -19.594 -11.699 39.619 1.00 96.31 86 LYS A CA 1
ATOM 680 C C . LYS A 1 86 ? -19.520 -11.060 38.231 1.00 96.31 86 LYS A C 1
ATOM 682 O O . LYS A 1 86 ? -18.646 -11.409 37.445 1.00 96.31 86 LYS A O 1
ATOM 687 N N . LEU A 1 87 ? -20.386 -10.085 37.945 1.00 94.88 87 LEU A N 1
ATOM 688 C CA . LEU A 1 87 ? -20.369 -9.368 36.665 1.00 94.88 87 LEU A CA 1
ATOM 689 C C . LEU A 1 87 ? -19.061 -8.599 36.446 1.00 94.88 87 LEU A C 1
ATOM 691 O O . LEU A 1 87 ? -18.522 -8.614 35.343 1.00 94.88 87 LEU A O 1
ATOM 695 N N . ILE A 1 88 ? -18.513 -7.972 37.491 1.00 95.25 88 ILE A N 1
ATOM 696 C CA . ILE A 1 88 ? -17.217 -7.282 37.409 1.00 95.25 88 ILE A CA 1
ATOM 697 C C . ILE A 1 88 ? -16.091 -8.267 37.075 1.00 95.25 88 ILE A C 1
ATOM 699 O O . ILE A 1 88 ? -15.244 -7.952 36.242 1.00 95.25 88 ILE A O 1
ATOM 703 N N . MET A 1 89 ? -16.074 -9.451 37.696 1.00 93.44 89 MET A N 1
ATOM 704 C CA . MET A 1 89 ? -15.071 -10.476 37.389 1.00 93.44 89 MET A CA 1
ATOM 705 C C . MET A 1 89 ? -15.197 -10.987 35.950 1.00 93.44 89 MET A C 1
ATOM 707 O O . MET A 1 89 ? -14.191 -11.048 35.247 1.00 93.44 89 MET A O 1
ATOM 711 N N . ASN A 1 90 ? -16.418 -11.258 35.480 1.00 93.25 90 ASN A N 1
ATOM 712 C CA . ASN A 1 90 ? -16.656 -11.694 34.101 1.00 93.25 90 ASN A CA 1
ATOM 713 C C . ASN A 1 90 ? -16.227 -10.631 33.080 1.00 93.25 90 ASN A C 1
ATOM 715 O O . ASN A 1 90 ? -15.557 -10.956 32.106 1.00 93.25 90 ASN A O 1
ATOM 719 N N . ASN A 1 91 ? -16.546 -9.356 33.324 1.00 92.00 91 ASN A N 1
ATOM 720 C CA . ASN A 1 91 ? -16.122 -8.265 32.445 1.00 92.00 91 ASN A CA 1
ATOM 721 C C . ASN A 1 91 ? -14.595 -8.119 32.400 1.00 92.00 91 ASN A C 1
ATOM 723 O O . ASN A 1 91 ? -14.043 -7.871 31.333 1.00 92.00 91 ASN A O 1
ATOM 727 N N . LYS A 1 92 ? -13.898 -8.307 33.529 1.00 93.12 92 LYS A N 1
ATOM 728 C CA . LYS A 1 92 ? -12.426 -8.305 33.551 1.00 93.12 92 LYS A CA 1
ATOM 729 C C . LYS A 1 92 ? -11.833 -9.470 32.757 1.00 93.12 92 LYS A C 1
ATOM 731 O O . LYS A 1 92 ? -10.859 -9.261 32.042 1.00 93.12 92 LYS A O 1
ATOM 736 N N . ALA A 1 93 ? -12.417 -10.664 32.861 1.00 92.69 93 ALA A N 1
ATOM 737 C CA . ALA A 1 93 ? -11.981 -11.825 32.086 1.00 92.69 93 ALA A CA 1
ATOM 738 C C . ALA A 1 93 ? -12.166 -11.593 30.577 1.00 92.69 93 ALA A C 1
ATOM 740 O O . ALA A 1 93 ? -11.218 -11.755 29.815 1.00 92.69 93 ALA A O 1
ATOM 741 N N . LEU A 1 94 ? -13.339 -11.100 30.162 1.00 91.94 94 LEU A N 1
ATOM 742 C CA . LEU A 1 94 ? -13.613 -10.763 28.761 1.00 91.94 94 LEU A CA 1
ATOM 743 C C . LEU A 1 94 ? -12.655 -9.697 28.217 1.00 91.94 94 LEU A C 1
ATOM 745 O O . LEU A 1 94 ? -12.188 -9.817 27.088 1.00 91.94 94 LEU A O 1
ATOM 749 N N . GLN A 1 95 ? -12.333 -8.675 29.014 1.00 92.19 95 GLN A N 1
ATOM 750 C CA . GLN A 1 95 ? -11.366 -7.655 28.608 1.00 92.19 95 GLN A CA 1
ATOM 751 C C . GLN A 1 95 ? -9.973 -8.260 28.383 1.00 92.19 95 GLN A C 1
ATOM 753 O O . GLN A 1 95 ? -9.347 -7.988 27.363 1.00 92.19 95 GLN A O 1
ATOM 758 N N . SER A 1 96 ? -9.524 -9.135 29.287 1.00 92.88 96 SER A N 1
ATOM 759 C CA . SER A 1 96 ? -8.243 -9.837 29.146 1.00 92.88 96 SER A CA 1
ATOM 760 C C . SER A 1 96 ? -8.189 -10.712 27.886 1.00 92.88 96 SER A C 1
ATOM 762 O O . SER A 1 96 ? -7.148 -10.783 27.228 1.00 92.88 96 SER A O 1
ATOM 764 N N . ASP A 1 97 ? -9.295 -11.366 27.525 1.00 92.12 97 ASP A N 1
ATOM 765 C CA . ASP A 1 97 ? -9.385 -12.179 26.307 1.00 92.12 97 ASP A CA 1
ATOM 766 C C . ASP A 1 97 ? -9.319 -11.316 25.040 1.00 92.12 97 ASP A C 1
ATOM 768 O O . ASP A 1 97 ? -8.618 -11.669 24.087 1.00 92.12 97 ASP A O 1
ATOM 772 N N . ILE A 1 98 ? -10.002 -10.165 25.032 1.00 91.06 98 ILE A N 1
ATOM 773 C CA . ILE A 1 98 ? -9.947 -9.194 23.929 1.00 91.06 98 ILE A CA 1
ATOM 774 C C . ILE A 1 98 ? -8.515 -8.688 23.735 1.00 91.06 98 ILE A C 1
ATOM 776 O O . ILE A 1 98 ? -8.011 -8.696 22.609 1.00 91.06 98 ILE A O 1
ATOM 780 N N . ASP A 1 99 ? -7.840 -8.306 24.820 1.00 90.50 99 ASP A N 1
ATOM 781 C CA . ASP A 1 99 ? -6.468 -7.795 24.772 1.00 90.50 99 ASP A CA 1
ATOM 782 C C . ASP A 1 99 ? -5.497 -8.874 24.258 1.00 90.50 99 ASP A C 1
ATOM 784 O O . ASP A 1 99 ? -4.660 -8.612 23.390 1.00 90.50 99 ASP A O 1
ATOM 788 N N . THR A 1 100 ? -5.673 -10.124 24.700 1.00 93.38 100 THR A N 1
ATOM 789 C CA . THR A 1 100 ? -4.874 -11.272 24.240 1.00 93.38 100 THR A CA 1
ATOM 790 C C . THR A 1 100 ? -5.086 -11.554 22.750 1.00 93.38 100 THR A C 1
ATOM 792 O O . THR A 1 100 ? -4.127 -11.798 22.013 1.00 93.38 100 THR A O 1
ATOM 795 N N . GLN A 1 101 ? -6.331 -11.502 22.263 1.00 91.62 101 GLN A N 1
ATOM 796 C CA . GLN A 1 101 ? -6.626 -11.679 20.838 1.00 91.62 101 GLN A CA 1
ATOM 797 C C . GLN A 1 101 ? -6.072 -10.536 19.985 1.00 91.62 101 GLN A C 1
ATOM 799 O O . GLN A 1 101 ? -5.564 -10.787 18.889 1.00 91.62 101 GLN A O 1
ATOM 804 N N . SER A 1 102 ? -6.150 -9.300 20.481 1.00 93.19 102 SER A N 1
ATOM 805 C CA . SER A 1 102 ? -5.579 -8.122 19.826 1.00 93.19 102 SER A CA 1
ATOM 806 C C . SER A 1 102 ? -4.066 -8.272 19.656 1.00 93.19 102 SER A C 1
ATOM 808 O O . SER A 1 102 ? -3.551 -8.153 18.541 1.00 93.19 102 SER A O 1
ATOM 810 N N . LEU A 1 103 ? -3.366 -8.664 20.726 1.00 91.56 103 LEU A N 1
ATOM 811 C CA . LEU A 1 103 ? -1.927 -8.913 20.690 1.00 91.56 103 LEU A CA 1
ATOM 812 C C . LEU A 1 103 ? -1.570 -10.040 19.710 1.00 91.56 103 LEU A C 1
ATOM 814 O O . LEU A 1 103 ? -0.647 -9.898 18.911 1.00 91.56 103 LEU A O 1
ATOM 818 N N . LYS A 1 104 ? -2.338 -11.139 19.700 1.00 93.12 104 LYS A N 1
ATOM 819 C CA . LYS A 1 104 ? -2.122 -12.252 18.761 1.00 93.12 104 LYS A CA 1
ATOM 820 C C . LYS A 1 104 ? -2.246 -11.814 17.298 1.00 93.12 104 LYS A C 1
ATOM 822 O O . LYS A 1 104 ? -1.470 -12.277 16.466 1.00 93.12 104 LYS A O 1
ATOM 827 N N . ARG A 1 105 ? -3.195 -10.925 16.977 1.00 90.25 105 ARG A N 1
ATOM 828 C CA . ARG A 1 105 ? -3.326 -10.358 15.622 1.00 90.25 105 ARG A CA 1
ATOM 829 C C . ARG A 1 105 ? -2.122 -9.495 15.258 1.00 90.25 105 ARG A C 1
ATOM 831 O O . ARG A 1 105 ? -1.561 -9.698 14.189 1.00 90.25 105 ARG A O 1
ATOM 838 N N . GLN A 1 106 ? -1.681 -8.615 16.159 1.00 90.56 106 GLN A N 1
ATOM 839 C CA . GLN A 1 106 ? -0.498 -7.781 15.922 1.00 90.56 106 GLN A CA 1
ATOM 840 C C . GLN A 1 106 ? 0.761 -8.619 15.669 1.00 90.56 106 GLN A C 1
ATOM 842 O O . GLN A 1 106 ? 1.506 -8.333 14.736 1.00 90.56 106 GLN A O 1
ATOM 847 N N . VAL A 1 107 ? 0.978 -9.681 16.452 1.00 90.75 107 VAL A N 1
ATOM 848 C CA . VAL A 1 107 ? 2.121 -10.587 16.256 1.00 90.75 107 VAL A CA 1
ATOM 849 C C . VAL A 1 107 ? 2.058 -11.268 14.886 1.00 90.75 107 VAL A C 1
ATOM 851 O O . VAL A 1 107 ? 3.059 -11.286 14.176 1.00 90.75 107 VAL A O 1
ATOM 854 N N . LEU A 1 108 ? 0.887 -11.772 14.476 1.00 90.31 108 LEU A N 1
ATOM 855 C CA . LEU A 1 108 ? 0.713 -12.390 13.155 1.00 90.31 108 LEU A CA 1
ATOM 856 C C . LEU A 1 108 ? 0.995 -11.412 12.007 1.00 90.31 108 LEU A C 1
ATOM 858 O O . LEU A 1 108 ? 1.614 -11.803 11.017 1.00 90.31 108 LEU A O 1
ATOM 862 N N . ASP A 1 109 ? 0.570 -10.155 12.138 1.00 87.44 109 ASP A N 1
ATOM 863 C CA . ASP A 1 109 ? 0.819 -9.128 11.126 1.00 87.44 109 ASP A CA 1
ATOM 864 C C . ASP A 1 109 ? 2.315 -8.801 11.005 1.00 87.44 109 ASP A C 1
ATOM 866 O O . ASP A 1 109 ? 2.825 -8.702 9.887 1.00 87.44 109 ASP A O 1
ATOM 870 N N . VAL A 1 110 ? 3.039 -8.706 12.127 1.00 88.00 110 VAL A N 1
ATOM 871 C CA . VAL A 1 110 ? 4.499 -8.497 12.127 1.00 88.00 110 VAL A CA 1
ATOM 872 C C . VAL A 1 110 ? 5.219 -9.681 11.482 1.00 88.00 110 VAL A C 1
ATOM 874 O O . VAL A 1 110 ? 6.002 -9.477 10.556 1.00 88.00 110 VAL A O 1
ATOM 877 N N . THR A 1 111 ? 4.899 -10.918 11.875 1.00 86.81 111 THR A N 1
ATOM 878 C CA . THR A 1 111 ? 5.509 -12.120 11.280 1.00 86.81 111 THR A CA 1
ATOM 879 C C . THR A 1 111 ? 5.234 -12.211 9.777 1.00 86.81 111 THR A C 1
ATOM 881 O O . THR A 1 111 ? 6.111 -12.583 8.997 1.00 86.81 111 THR A O 1
ATOM 884 N N . ARG A 1 112 ? 4.029 -11.830 9.332 1.00 86.00 112 ARG A N 1
ATOM 885 C CA . ARG A 1 112 ? 3.695 -11.777 7.904 1.00 86.00 112 ARG A CA 1
ATOM 886 C C . ARG A 1 112 ? 4.522 -10.723 7.165 1.00 86.00 112 ARG A C 1
ATOM 888 O O . ARG A 1 112 ? 4.960 -10.985 6.048 1.00 86.00 112 ARG A O 1
ATOM 895 N N . GLN A 1 113 ? 4.725 -9.547 7.757 1.00 80.69 113 GLN A N 1
ATOM 896 C CA . GLN A 1 113 ? 5.557 -8.499 7.160 1.00 80.69 113 GLN A CA 1
ATOM 897 C C . GLN A 1 113 ? 7.026 -8.914 7.057 1.00 80.69 113 GLN A C 1
ATOM 899 O O . GLN A 1 113 ? 7.659 -8.621 6.045 1.00 80.69 113 GLN A O 1
ATOM 904 N N . GLU A 1 114 ? 7.566 -9.602 8.062 1.00 78.38 114 GLU A N 1
ATOM 905 C CA . GLU A 1 114 ? 8.935 -10.131 8.030 1.00 78.38 114 GLU A CA 1
ATOM 906 C C . GLU A 1 114 ? 9.102 -11.178 6.925 1.00 78.38 114 GLU A C 1
ATOM 908 O O . GLU A 1 114 ? 9.981 -11.035 6.078 1.00 78.38 114 GLU A O 1
ATOM 913 N N . ALA A 1 115 ? 8.181 -12.144 6.832 1.00 78.12 115 ALA A N 1
ATOM 914 C CA . ALA A 1 115 ? 8.212 -13.153 5.774 1.00 78.12 115 ALA A CA 1
ATOM 915 C C . ALA A 1 115 ? 8.140 -12.541 4.361 1.00 78.12 115 ALA A C 1
ATOM 917 O O . ALA A 1 115 ? 8.788 -13.028 3.436 1.00 78.12 115 ALA A O 1
ATOM 918 N N . LEU A 1 116 ? 7.372 -11.459 4.177 1.00 75.44 116 LEU A N 1
ATOM 919 C CA . LEU A 1 116 ? 7.304 -10.749 2.895 1.00 75.44 116 LEU A CA 1
ATOM 920 C C . LEU A 1 116 ? 8.620 -10.039 2.546 1.00 75.44 116 LEU A C 1
ATOM 922 O O . LEU A 1 116 ? 8.999 -10.035 1.376 1.00 75.44 116 LEU A O 1
ATOM 926 N N . LYS A 1 117 ? 9.330 -9.473 3.532 1.00 76.88 117 LYS A N 1
ATOM 927 C CA . LYS A 1 117 ? 10.634 -8.823 3.308 1.00 76.88 117 LYS A CA 1
ATOM 928 C C . LYS A 1 117 ? 11.696 -9.820 2.846 1.00 76.88 117 LYS A C 1
ATOM 930 O O . LYS A 1 117 ? 12.464 -9.501 1.941 1.00 76.88 117 LYS A O 1
ATOM 935 N N . ASP A 1 118 ? 11.710 -11.022 3.415 1.00 71.56 118 ASP A N 1
ATOM 936 C CA . ASP A 1 118 ? 12.682 -12.057 3.046 1.00 71.56 118 ASP A CA 1
ATOM 937 C C . ASP A 1 118 ? 12.471 -12.565 1.611 1.00 71.56 118 ASP A C 1
ATOM 939 O O . ASP A 1 118 ? 13.432 -12.794 0.872 1.00 71.56 118 ASP A O 1
ATOM 943 N N . VAL A 1 119 ? 11.213 -12.700 1.179 1.00 75.38 119 VAL A N 1
ATOM 944 C CA . VAL A 1 119 ? 10.884 -13.068 -0.208 1.00 75.38 119 VAL A CA 1
ATOM 945 C C . VAL A 1 119 ? 11.323 -11.975 -1.187 1.00 75.38 119 VAL A C 1
ATOM 947 O O . VAL A 1 119 ? 11.869 -12.285 -2.247 1.00 75.38 119 VAL A O 1
ATOM 950 N N . ASP A 1 120 ? 11.132 -10.703 -0.832 1.00 80.44 120 ASP A N 1
ATOM 951 C CA . ASP A 1 120 ? 11.486 -9.571 -1.693 1.00 80.44 120 ASP A CA 1
ATOM 952 C C . ASP A 1 120 ? 13.012 -9.434 -1.865 1.00 80.44 120 ASP A C 1
ATOM 954 O O . ASP A 1 120 ? 13.506 -9.246 -2.978 1.00 80.44 120 ASP A O 1
ATOM 958 N N . LEU A 1 121 ? 13.785 -9.646 -0.791 1.00 75.12 121 LEU A N 1
ATOM 959 C CA . LEU A 1 121 ? 15.254 -9.619 -0.833 1.00 75.12 121 LEU A CA 1
ATOM 960 C C . LEU A 1 121 ? 15.845 -10.725 -1.717 1.00 75.12 121 LEU A C 1
ATOM 962 O O . LEU A 1 121 ? 16.761 -10.461 -2.503 1.00 75.12 121 LEU A O 1
ATOM 966 N N . ASN A 1 122 ? 15.313 -11.946 -1.626 1.00 77.12 122 ASN A N 1
ATOM 967 C CA . ASN A 1 122 ? 15.783 -13.065 -2.444 1.00 77.12 122 ASN A CA 1
ATOM 968 C C . ASN A 1 122 ? 15.476 -12.843 -3.933 1.00 77.12 122 ASN A C 1
ATOM 970 O O . ASN A 1 122 ? 16.365 -12.985 -4.775 1.00 77.12 122 ASN A O 1
ATOM 974 N N . ASN A 1 123 ? 14.259 -12.390 -4.257 1.00 82.75 123 ASN A N 1
ATOM 975 C CA . ASN A 1 123 ? 13.874 -12.072 -5.634 1.00 82.75 123 ASN A CA 1
ATOM 976 C C . ASN A 1 123 ? 14.723 -10.936 -6.225 1.00 82.75 123 ASN A C 1
ATOM 978 O O . ASN A 1 123 ? 15.107 -10.984 -7.397 1.00 82.75 123 ASN A O 1
ATOM 982 N N . LEU A 1 124 ? 15.039 -9.911 -5.428 1.00 82.19 124 LEU A N 1
ATOM 983 C CA . LEU A 1 124 ? 15.884 -8.802 -5.867 1.00 82.19 124 LEU A CA 1
ATOM 984 C C . LEU A 1 124 ? 17.319 -9.269 -6.159 1.00 82.19 124 LEU A C 1
ATOM 986 O O . LEU A 1 124 ? 17.895 -8.879 -7.177 1.00 82.19 124 LEU A O 1
ATOM 990 N N . SER A 1 125 ? 17.871 -10.138 -5.306 1.00 89.62 125 SER A N 1
ATOM 991 C CA . SER A 1 125 ? 19.207 -10.716 -5.487 1.00 89.62 125 SER A CA 1
ATOM 992 C C . SER A 1 125 ? 19.301 -11.562 -6.762 1.00 89.62 125 SER A C 1
ATOM 994 O O . SER A 1 125 ? 20.226 -11.387 -7.564 1.00 89.62 125 SER A O 1
ATOM 996 N N . ASP A 1 126 ? 18.308 -12.418 -7.011 1.00 88.50 126 ASP A N 1
ATOM 997 C CA . ASP A 1 126 ? 18.263 -13.257 -8.211 1.00 88.50 126 ASP A CA 1
ATOM 998 C C . ASP A 1 126 ? 18.131 -12.423 -9.493 1.00 88.50 126 ASP A C 1
ATOM 1000 O O . ASP A 1 126 ? 18.841 -12.672 -10.475 1.00 88.50 126 ASP A O 1
ATOM 1004 N N . ASN A 1 127 ? 17.293 -11.382 -9.473 1.00 90.50 127 ASN A N 1
ATOM 1005 C CA . ASN A 1 127 ? 17.161 -10.446 -10.590 1.00 90.50 127 ASN A CA 1
ATOM 1006 C C . ASN A 1 127 ? 18.463 -9.681 -10.856 1.00 90.50 127 ASN A C 1
ATOM 1008 O O . ASN A 1 127 ? 18.867 -9.525 -12.010 1.00 90.50 127 ASN A O 1
ATOM 1012 N N . GLN A 1 128 ? 19.160 -9.240 -9.806 1.00 93.50 128 GLN A N 1
ATOM 1013 C CA . GLN A 1 128 ? 20.449 -8.567 -9.945 1.00 93.50 128 GLN A CA 1
ATOM 1014 C C . GLN A 1 128 ? 21.492 -9.492 -10.583 1.00 93.50 128 GLN A C 1
ATOM 1016 O O . GLN A 1 128 ? 22.203 -9.076 -11.502 1.00 93.50 128 GLN A O 1
ATOM 1021 N N . ARG A 1 129 ? 21.551 -10.759 -10.156 1.00 95.00 129 ARG A N 1
ATOM 1022 C CA . ARG A 1 129 ? 22.442 -11.764 -10.752 1.00 95.00 129 ARG A CA 1
ATOM 1023 C C . ARG A 1 129 ? 22.128 -11.977 -12.234 1.00 95.00 129 ARG A C 1
ATOM 1025 O O . ARG A 1 129 ? 23.045 -11.955 -13.051 1.00 95.00 129 ARG A O 1
ATOM 1032 N N . LEU A 1 130 ? 20.849 -12.115 -12.592 1.00 96.12 130 LEU A N 1
ATOM 1033 C CA . LEU A 1 130 ? 20.416 -12.283 -13.982 1.00 96.12 130 LEU A CA 1
ATOM 1034 C C . LEU A 1 130 ? 20.827 -11.094 -14.866 1.00 96.12 130 LEU A C 1
ATOM 1036 O O . LEU A 1 130 ? 21.334 -11.289 -15.974 1.00 96.12 130 LEU A O 1
ATOM 1040 N N . LEU A 1 131 ? 20.644 -9.865 -14.376 1.00 95.06 131 LEU A N 1
ATOM 1041 C CA . LEU A 1 131 ? 21.027 -8.650 -15.100 1.00 95.06 131 LEU A CA 1
ATOM 1042 C C . LEU A 1 131 ? 22.540 -8.563 -15.320 1.00 95.06 131 LEU A C 1
ATOM 1044 O O . LEU A 1 131 ? 22.972 -8.190 -16.412 1.00 95.06 131 LEU A O 1
ATOM 1048 N N . LEU A 1 132 ? 23.345 -8.943 -14.323 1.00 95.69 132 LEU A N 1
ATOM 1049 C CA . LEU A 1 132 ? 24.803 -8.992 -14.456 1.00 95.69 132 LEU A CA 1
ATOM 1050 C C . LEU A 1 132 ? 25.233 -10.016 -15.512 1.00 95.69 132 LEU A C 1
ATOM 1052 O O . LEU A 1 132 ? 26.007 -9.677 -16.404 1.00 95.69 132 LEU A O 1
ATOM 1056 N N . THR A 1 133 ? 24.659 -11.222 -15.494 1.00 96.94 133 THR A N 1
ATOM 1057 C CA . THR A 1 133 ? 24.929 -12.233 -16.527 1.00 96.94 133 THR A CA 1
ATOM 1058 C C . THR A 1 133 ? 24.546 -11.734 -17.921 1.00 96.94 133 THR A C 1
ATOM 1060 O O . THR A 1 133 ? 25.297 -11.918 -18.878 1.00 96.94 133 THR A O 1
ATOM 1063 N N . LYS A 1 134 ? 23.397 -11.057 -18.057 1.00 96.94 134 LYS A N 1
ATOM 1064 C CA . LYS A 1 134 ? 22.961 -10.524 -19.352 1.00 96.94 134 LYS A CA 1
ATOM 1065 C C . LYS A 1 134 ? 23.860 -9.390 -19.847 1.00 96.94 134 LYS A C 1
ATOM 1067 O O . LYS A 1 134 ? 24.127 -9.319 -21.045 1.00 96.94 134 LYS A O 1
ATOM 1072 N N . ARG A 1 135 ? 24.337 -8.529 -18.942 1.00 97.69 135 ARG A N 1
ATOM 1073 C CA . ARG A 1 135 ? 25.315 -7.478 -19.248 1.00 97.69 135 ARG A CA 1
ATOM 1074 C C . ARG A 1 135 ? 26.591 -8.082 -19.823 1.00 97.69 135 ARG A C 1
ATOM 1076 O O . ARG A 1 135 ? 27.045 -7.634 -20.870 1.00 97.69 135 ARG A O 1
ATOM 1083 N N . ASP A 1 136 ? 27.147 -9.088 -19.157 1.00 97.62 136 ASP A N 1
ATOM 1084 C CA . ASP A 1 136 ? 28.411 -9.701 -19.570 1.00 97.62 136 ASP A CA 1
ATOM 1085 C C . ASP A 1 136 ? 28.285 -10.396 -20.930 1.00 97.62 136 ASP A C 1
ATOM 1087 O O . ASP A 1 136 ? 29.166 -10.266 -21.780 1.00 97.62 136 ASP A O 1
ATOM 1091 N N . GLU A 1 137 ? 27.142 -11.035 -21.191 1.00 97.94 137 GLU A N 1
ATOM 1092 C CA . GLU A 1 137 ? 26.852 -11.612 -22.503 1.00 97.94 137 GLU A CA 1
ATOM 1093 C C . GLU A 1 137 ? 26.783 -10.550 -23.609 1.00 97.94 137 GLU A C 1
ATOM 1095 O O . GLU A 1 137 ? 27.362 -10.729 -24.680 1.00 97.94 137 GLU A O 1
ATOM 1100 N N . LEU A 1 138 ? 26.123 -9.416 -23.354 1.00 97.25 138 LEU A N 1
ATOM 1101 C CA . LEU A 1 138 ? 26.047 -8.318 -24.322 1.00 97.25 138 LEU A CA 1
ATOM 1102 C C . LEU A 1 138 ? 27.412 -7.676 -24.578 1.00 97.25 138 LEU A C 1
ATOM 1104 O O . LEU A 1 138 ? 27.710 -7.317 -25.715 1.00 97.25 138 LEU A O 1
ATOM 1108 N N . LEU A 1 139 ? 28.251 -7.547 -23.547 1.00 97.62 139 LEU A N 1
ATOM 1109 C CA . LEU A 1 139 ? 29.618 -7.050 -23.703 1.00 97.62 139 LEU A CA 1
ATOM 1110 C C . LEU A 1 139 ? 30.445 -7.985 -24.588 1.00 97.62 139 LEU A C 1
ATOM 1112 O O . LEU A 1 139 ? 31.118 -7.515 -25.503 1.00 97.62 139 LEU A O 1
ATOM 1116 N N . ARG A 1 140 ? 30.334 -9.302 -24.378 1.00 97.88 140 ARG A N 1
ATOM 1117 C CA . ARG A 1 140 ? 30.998 -10.312 -25.211 1.00 97.88 140 ARG A CA 1
ATOM 1118 C C . ARG A 1 140 ? 30.538 -10.246 -26.669 1.00 97.88 140 ARG A C 1
ATOM 1120 O O . ARG A 1 140 ? 31.372 -10.257 -27.569 1.00 97.88 140 ARG A O 1
ATOM 1127 N N . GLN A 1 141 ? 29.231 -10.124 -26.901 1.00 97.50 141 GLN A N 1
ATOM 1128 C CA . GLN A 1 141 ? 28.671 -9.969 -28.248 1.00 97.50 141 GLN A CA 1
ATOM 1129 C C . GLN A 1 141 ? 29.144 -8.674 -28.919 1.00 97.50 141 GLN A C 1
ATOM 1131 O O . GLN A 1 141 ? 29.481 -8.676 -30.100 1.00 97.50 141 GLN A O 1
ATOM 1136 N N . ASN A 1 142 ? 29.209 -7.566 -28.174 1.00 97.44 142 ASN A N 1
ATOM 1137 C CA . ASN A 1 142 ? 29.694 -6.295 -28.706 1.00 97.44 142 ASN A CA 1
ATOM 1138 C C . ASN A 1 142 ? 31.168 -6.379 -29.115 1.00 97.44 142 ASN A C 1
ATOM 1140 O O . ASN A 1 142 ? 31.538 -5.875 -30.173 1.00 97.44 142 ASN A O 1
ATOM 1144 N N . GLU A 1 143 ? 31.991 -7.036 -28.299 1.00 98.12 143 GLU A N 1
ATOM 1145 C CA . GLU A 1 143 ? 33.404 -7.255 -28.599 1.00 98.12 143 GLU A CA 1
ATOM 1146 C C . GLU A 1 143 ? 33.586 -8.131 -29.844 1.00 98.12 143 GLU A C 1
ATOM 1148 O O . GLU A 1 143 ? 34.358 -7.782 -30.734 1.00 98.12 143 GLU A O 1
ATOM 1153 N N . GLN A 1 144 ? 32.810 -9.211 -29.971 1.00 97.69 144 GLN A N 1
ATOM 1154 C CA . GLN A 1 144 ? 32.833 -10.052 -31.167 1.00 97.69 144 GLN A CA 1
ATOM 1155 C C . GLN A 1 144 ? 32.477 -9.253 -32.432 1.00 97.69 144 GLN A C 1
ATOM 1157 O O . GLN A 1 144 ? 33.216 -9.296 -33.412 1.00 97.69 144 GLN A O 1
ATOM 1162 N N . LEU A 1 145 ? 31.405 -8.455 -32.396 1.00 96.94 145 LEU A N 1
ATOM 1163 C CA . LEU A 1 145 ? 31.010 -7.611 -33.529 1.00 96.94 145 LEU A CA 1
ATOM 1164 C C . LEU A 1 145 ? 32.092 -6.585 -33.895 1.00 96.94 145 LEU A C 1
ATOM 1166 O O . LEU A 1 145 ? 32.329 -6.320 -35.072 1.00 96.94 145 LEU A O 1
ATOM 1170 N N . ARG A 1 146 ? 32.783 -6.009 -32.904 1.00 95.62 146 ARG A N 1
ATOM 1171 C CA . ARG A 1 146 ? 33.915 -5.100 -33.153 1.00 95.62 146 ARG A CA 1
ATOM 1172 C C . ARG A 1 146 ? 35.057 -5.809 -33.870 1.00 95.62 146 ARG A C 1
ATOM 1174 O O . ARG A 1 146 ? 35.653 -5.227 -34.776 1.00 95.62 146 ARG A O 1
ATOM 1181 N N . GLN A 1 147 ? 35.352 -7.046 -33.480 1.00 96.19 147 GLN A N 1
ATOM 1182 C CA . GLN A 1 147 ? 36.378 -7.859 -34.126 1.00 96.19 147 GLN A CA 1
ATOM 1183 C C . GLN A 1 147 ? 35.985 -8.219 -35.559 1.00 96.19 147 GLN A C 1
ATOM 1185 O O . GLN A 1 147 ? 36.814 -8.068 -36.454 1.00 96.19 147 GLN A O 1
ATOM 1190 N N . GLU A 1 148 ? 34.730 -8.606 -35.793 1.00 95.00 148 GLU A N 1
ATOM 1191 C CA . GLU A 1 148 ? 34.193 -8.888 -37.130 1.00 95.00 148 GLU A CA 1
ATOM 1192 C C . GLU A 1 148 ? 34.294 -7.656 -38.042 1.00 95.00 148 GLU A C 1
ATOM 1194 O O . GLU A 1 148 ? 34.888 -7.741 -39.115 1.00 95.00 148 GLU A O 1
ATOM 1199 N N . ILE A 1 149 ? 33.852 -6.478 -37.582 1.00 90.81 149 ILE A N 1
ATOM 1200 C CA . ILE A 1 149 ? 33.974 -5.213 -38.334 1.00 90.81 149 ILE A CA 1
ATOM 1201 C C . ILE A 1 149 ? 35.441 -4.891 -38.644 1.00 90.81 149 ILE A C 1
ATOM 1203 O O . ILE A 1 149 ? 35.773 -4.466 -39.754 1.00 90.81 149 ILE A O 1
ATOM 1207 N N . CYS A 1 150 ? 36.336 -5.084 -37.673 1.00 88.75 150 CYS A N 1
ATOM 1208 C CA . CYS A 1 150 ? 37.762 -4.846 -37.868 1.00 88.75 150 CYS A CA 1
ATOM 1209 C C . CYS A 1 150 ? 38.331 -5.787 -38.942 1.00 88.75 150 CYS A C 1
ATOM 1211 O O . CYS A 1 150 ? 38.973 -5.324 -39.887 1.00 88.75 150 CYS A O 1
ATOM 1213 N N . GLN A 1 151 ? 38.031 -7.086 -38.859 1.00 88.81 151 GLN A N 1
ATOM 1214 C CA . GLN A 1 151 ? 38.466 -8.084 -39.838 1.00 88.81 151 GLN A CA 1
ATOM 1215 C C . GLN A 1 151 ? 37.905 -7.800 -41.235 1.00 88.81 151 GLN A C 1
ATOM 1217 O O . GLN A 1 151 ? 38.658 -7.827 -42.212 1.00 88.81 151 GLN A O 1
ATOM 1222 N N . GLU A 1 152 ? 36.619 -7.460 -41.340 1.00 85.38 152 GLU A N 1
ATOM 1223 C CA . GLU A 1 152 ? 35.998 -7.066 -42.603 1.00 85.38 152 GLU A CA 1
ATOM 1224 C C . GLU A 1 152 ? 36.687 -5.834 -43.193 1.00 85.38 152 GLU A C 1
ATOM 1226 O O . GLU A 1 152 ? 37.077 -5.860 -44.362 1.00 85.38 152 GLU A O 1
ATOM 1231 N N . SER A 1 153 ? 36.934 -4.797 -42.386 1.00 79.50 153 SER A N 1
ATOM 1232 C CA . SER A 1 153 ? 37.605 -3.577 -42.848 1.00 79.50 153 SER A CA 1
ATOM 1233 C C . SER A 1 153 ? 39.037 -3.827 -43.337 1.00 79.50 153 SER A C 1
ATOM 1235 O O . SER A 1 153 ? 39.447 -3.241 -44.337 1.00 79.50 153 SER A O 1
ATOM 1237 N N . LEU A 1 154 ? 39.776 -4.744 -42.698 1.00 79.81 154 LEU A N 1
ATOM 1238 C CA . LEU A 1 154 ? 41.112 -5.168 -43.132 1.00 79.81 154 LEU A CA 1
ATOM 1239 C C . LEU A 1 154 ? 41.069 -5.998 -44.425 1.00 79.81 154 LEU A C 1
ATOM 1241 O O . LEU A 1 154 ? 41.968 -5.896 -45.264 1.00 79.81 154 LEU A O 1
ATOM 1245 N N . SER A 1 155 ? 40.033 -6.824 -44.597 1.00 77.38 155 SER A N 1
ATOM 1246 C CA . SER A 1 155 ? 39.845 -7.657 -45.792 1.00 77.38 155 SER A CA 1
ATOM 1247 C C . SER A 1 155 ? 39.407 -6.843 -47.014 1.00 77.38 155 SER A C 1
ATOM 1249 O O . SER A 1 155 ? 39.795 -7.142 -48.152 1.00 77.38 155 SER A O 1
ATOM 1251 N N . MET A 1 156 ? 38.654 -5.762 -46.790 1.00 72.69 156 MET A N 1
ATOM 1252 C CA . MET A 1 156 ? 38.328 -4.789 -47.816 1.00 72.69 156 MET A CA 1
ATOM 1253 C C . MET A 1 156 ? 39.603 -4.029 -48.171 1.00 72.69 156 MET A C 1
ATOM 1255 O O . MET A 1 156 ? 39.984 -3.056 -47.532 1.00 72.69 156 MET A O 1
ATOM 1259 N N . LYS A 1 157 ? 40.274 -4.453 -49.246 1.00 64.00 157 LYS A N 1
ATOM 1260 C CA . LYS A 1 157 ? 41.330 -3.670 -49.901 1.00 64.00 157 LYS A CA 1
ATOM 1261 C C . LYS A 1 157 ? 40.709 -2.390 -50.474 1.00 64.00 157 LYS A C 1
ATOM 1263 O O . LYS A 1 157 ? 40.486 -2.297 -51.684 1.00 64.00 157 LYS A O 1
ATOM 1268 N N . ILE A 1 158 ? 40.424 -1.409 -49.616 1.00 69.88 158 ILE A N 1
ATOM 1269 C CA . ILE A 1 158 ? 40.028 -0.049 -49.981 1.00 69.88 158 ILE A CA 1
ATOM 1270 C C . ILE A 1 158 ? 41.265 0.591 -50.608 1.00 69.88 158 ILE A C 1
ATOM 1272 O O . ILE A 1 158 ? 42.055 1.273 -49.967 1.00 69.88 158 ILE A O 1
ATOM 1276 N N . ARG A 1 159 ? 41.496 0.271 -51.879 1.00 79.81 159 ARG A N 1
ATOM 1277 C CA . ARG A 1 159 ? 42.549 0.884 -52.676 1.00 79.81 159 ARG A CA 1
ATOM 1278 C C . ARG A 1 159 ? 41.988 2.142 -53.303 1.00 79.81 159 ARG A C 1
ATOM 1280 O O . ARG A 1 159 ? 40.897 2.121 -53.880 1.00 79.81 159 ARG A O 1
ATOM 1287 N N . GLU A 1 160 ? 42.759 3.215 -53.214 1.00 89.44 160 GLU A N 1
ATOM 1288 C CA . GLU A 1 160 ? 42.501 4.414 -53.993 1.00 89.44 160 GLU A CA 1
ATOM 1289 C C . GLU A 1 160 ? 42.468 4.054 -55.482 1.00 89.44 160 GLU A C 1
ATOM 1291 O O . GLU A 1 160 ? 43.310 3.306 -55.987 1.00 89.44 160 GLU A O 1
ATOM 1296 N N . ARG A 1 161 ? 41.460 4.561 -56.189 1.00 92.69 161 ARG A N 1
ATOM 1297 C CA . ARG A 1 161 ? 41.317 4.401 -57.636 1.00 92.69 161 ARG A CA 1
ATOM 1298 C C . ARG A 1 161 ? 41.494 5.750 -58.307 1.00 92.69 161 ARG A C 1
ATOM 1300 O O . ARG A 1 161 ? 41.124 6.778 -57.751 1.00 92.69 161 ARG A O 1
ATOM 1307 N N . LYS A 1 162 ? 42.038 5.761 -59.521 1.00 96.12 162 LYS A N 1
ATOM 1308 C CA . LYS A 1 162 ? 42.179 6.988 -60.310 1.00 96.12 162 LYS A CA 1
ATOM 1309 C C . LYS A 1 162 ? 40.889 7.257 -61.077 1.00 96.12 162 LYS A C 1
ATOM 1311 O O . LYS A 1 162 ? 40.431 6.404 -61.822 1.00 96.12 162 LYS A O 1
ATOM 1316 N N . CYS A 1 163 ? 40.314 8.443 -60.915 1.00 97.31 163 CYS A N 1
ATOM 1317 C CA . CYS A 1 163 ? 39.084 8.819 -61.601 1.00 97.31 163 CYS A CA 1
ATOM 1318 C C . CYS A 1 163 ? 39.325 9.082 -63.097 1.00 97.31 163 CYS A C 1
ATOM 1320 O O . CYS A 1 163 ? 40.228 9.833 -63.464 1.00 97.31 163 CYS A O 1
ATOM 1322 N N . GLN A 1 164 ? 38.484 8.548 -63.977 1.00 96.88 164 GLN A N 1
ATOM 1323 C CA . GLN A 1 164 ? 38.552 8.774 -65.421 1.00 96.88 164 GLN A CA 1
ATOM 1324 C C . GLN A 1 164 ? 38.237 10.226 -65.806 1.00 96.88 164 GLN A C 1
ATOM 1326 O O . GLN A 1 164 ? 38.817 10.727 -66.771 1.00 96.88 164 GLN A O 1
ATOM 1331 N N . ASN A 1 165 ? 37.397 10.913 -65.027 1.00 96.12 165 ASN A N 1
ATOM 1332 C CA . ASN A 1 165 ? 36.943 12.279 -65.299 1.00 96.12 165 ASN A CA 1
ATOM 1333 C C . ASN A 1 165 ? 37.933 13.338 -64.792 1.00 96.12 165 ASN A C 1
ATOM 1335 O O . ASN A 1 165 ? 38.534 14.055 -65.586 1.00 96.12 165 ASN A O 1
ATOM 1339 N N . CYS A 1 166 ? 38.137 13.425 -63.473 1.00 95.62 166 CYS A N 1
ATOM 1340 C CA . CYS A 1 166 ? 39.009 14.444 -62.871 1.00 95.62 166 CYS A CA 1
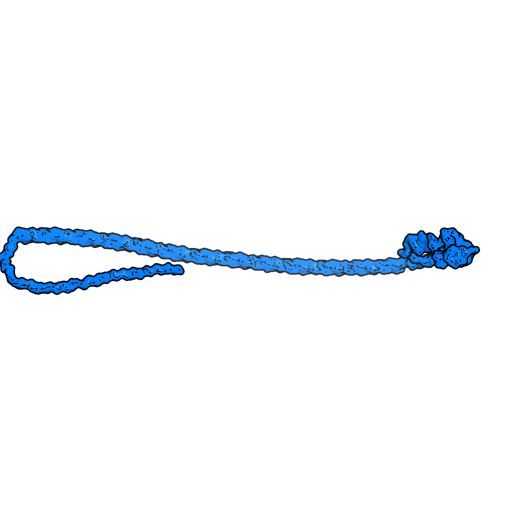ATOM 1341 C C . CYS A 1 166 ? 40.483 14.026 -62.757 1.00 95.62 166 CYS A C 1
ATOM 1343 O O . CYS A 1 166 ? 41.310 14.836 -62.354 1.00 95.62 166 CYS A O 1
ATOM 1345 N N . LYS A 1 167 ? 40.819 12.762 -63.058 1.00 95.25 167 LYS A N 1
ATOM 1346 C CA . LYS A 1 167 ? 42.166 12.170 -62.917 1.00 95.25 167 LYS A CA 1
ATOM 1347 C C . LYS A 1 167 ? 42.730 12.112 -61.489 1.00 95.25 167 LYS A C 1
ATOM 1349 O O . LYS A 1 167 ? 43.813 11.555 -61.318 1.00 95.25 167 LYS A O 1
ATOM 1354 N N . GLY A 1 168 ? 42.002 12.606 -60.486 1.00 95.31 168 GLY A N 1
ATOM 1355 C CA . GLY A 1 168 ? 42.349 12.487 -59.068 1.00 95.31 168 GLY A CA 1
ATOM 1356 C C . GLY A 1 168 ? 42.144 11.073 -58.518 1.00 95.31 168 GLY A C 1
ATOM 1357 O O . GLY A 1 168 ? 41.315 10.315 -59.030 1.00 95.31 168 GLY A O 1
ATOM 1358 N N . LEU A 1 169 ? 42.906 10.729 -57.480 1.00 96.00 169 LEU A N 1
ATOM 1359 C CA . LEU A 1 169 ? 42.708 9.511 -56.698 1.00 96.00 169 LEU A CA 1
ATOM 1360 C C . LEU A 1 169 ? 41.494 9.678 -55.779 1.00 96.00 169 LEU A C 1
ATOM 1362 O O . LEU A 1 169 ? 41.259 10.762 -55.247 1.00 96.00 169 LEU A O 1
ATOM 1366 N N . PHE A 1 170 ? 40.700 8.623 -55.625 1.00 95.25 170 PHE A N 1
ATOM 1367 C CA . PHE A 1 170 ? 39.549 8.615 -54.729 1.00 95.25 170 PHE A CA 1
ATOM 1368 C C . PHE A 1 170 ? 39.355 7.243 -54.085 1.00 95.25 170 PHE A C 1
ATOM 1370 O O . PHE A 1 170 ? 39.658 6.205 -54.680 1.00 95.25 170 PHE A O 1
ATOM 1377 N N . MET A 1 171 ? 38.792 7.238 -52.879 1.00 93.00 171 MET A N 1
ATOM 1378 C CA . MET A 1 171 ? 38.349 6.022 -52.203 1.00 93.00 171 MET A CA 1
ATOM 1379 C C . MET A 1 171 ? 36.868 5.763 -52.518 1.00 93.00 171 MET A C 1
ATOM 1381 O O . MET A 1 171 ? 36.043 6.639 -52.241 1.00 93.00 171 MET A O 1
ATOM 1385 N N . PRO A 1 172 ? 36.488 4.582 -53.050 1.00 90.69 172 PRO A N 1
ATOM 1386 C CA . PRO A 1 172 ? 35.088 4.256 -53.339 1.00 90.69 172 PRO A CA 1
ATOM 1387 C C . PRO A 1 172 ? 34.142 4.426 -52.141 1.00 90.69 172 PRO A C 1
ATOM 1389 O O . PRO A 1 172 ? 33.005 4.842 -52.334 1.00 90.69 172 PRO A O 1
ATOM 1392 N N . LEU A 1 173 ? 34.629 4.183 -50.917 1.00 88.56 173 LEU A N 1
ATOM 1393 C CA . LEU A 1 173 ? 33.857 4.336 -49.678 1.00 88.56 173 LEU A CA 1
ATOM 1394 C C . LEU A 1 173 ? 33.381 5.782 -49.439 1.00 88.56 173 LEU A C 1
ATOM 1396 O O . LEU A 1 173 ? 32.315 5.997 -48.874 1.00 88.56 173 LEU A O 1
ATOM 1400 N N . HIS A 1 174 ? 34.136 6.775 -49.916 1.00 91.38 174 HIS A N 1
ATOM 1401 C CA . HIS A 1 174 ? 33.814 8.201 -49.783 1.00 91.38 174 HIS A CA 1
ATOM 1402 C C . HIS A 1 174 ? 33.285 8.813 -51.096 1.00 91.38 174 HIS A C 1
ATOM 1404 O O . HIS A 1 174 ? 33.264 10.037 -51.271 1.00 91.38 174 HIS A O 1
ATOM 1410 N N . ASN A 1 175 ? 32.869 7.974 -52.052 1.00 94.81 175 ASN A N 1
ATOM 1411 C CA . ASN A 1 175 ? 32.409 8.412 -53.366 1.00 94.81 175 ASN A CA 1
ATOM 1412 C C . ASN A 1 175 ? 30.924 8.814 -53.355 1.00 94.81 175 ASN A C 1
ATOM 1414 O O . ASN A 1 175 ? 30.037 8.054 -53.746 1.00 94.81 175 ASN A O 1
ATOM 1418 N N . THR A 1 176 ? 30.662 10.034 -52.902 1.00 96.06 176 THR A N 1
ATOM 1419 C CA . THR A 1 176 ? 29.332 10.654 -52.911 1.00 96.06 176 THR A CA 1
ATOM 1420 C C . THR A 1 176 ? 29.007 11.289 -54.267 1.00 96.06 176 THR A C 1
ATOM 1422 O O . THR A 1 176 ? 29.889 11.490 -55.103 1.00 96.06 176 THR A O 1
ATOM 1425 N N . GLU A 1 177 ? 27.738 11.641 -54.494 1.00 96.50 177 GLU A N 1
ATOM 1426 C CA . GLU A 1 177 ? 27.250 12.235 -55.755 1.00 96.50 177 GLU A CA 1
ATOM 1427 C C . GLU A 1 177 ? 27.954 13.527 -56.174 1.00 96.50 177 GLU A C 1
ATOM 1429 O O . GLU A 1 177 ? 27.970 13.845 -57.359 1.00 96.50 177 GLU A O 1
ATOM 1434 N N . ASN A 1 178 ? 28.601 14.221 -55.236 1.00 96.75 178 ASN A N 1
ATOM 1435 C CA . ASN A 1 178 ? 29.283 15.490 -55.478 1.00 96.75 178 ASN A CA 1
ATOM 1436 C C . ASN A 1 178 ? 30.804 15.420 -55.247 1.00 96.75 178 ASN A C 1
ATOM 1438 O O . ASN A 1 178 ? 31.462 16.464 -55.203 1.00 96.75 178 ASN A O 1
ATOM 1442 N N . SER A 1 179 ? 31.371 14.216 -55.094 1.00 96.69 179 SER A N 1
ATOM 1443 C CA . SER A 1 179 ? 32.797 14.038 -54.784 1.00 96.69 179 SER A CA 1
ATOM 1444 C C . SER A 1 179 ? 33.709 14.386 -55.971 1.00 96.69 179 SER A C 1
ATOM 1446 O O . SER A 1 179 ? 34.766 14.984 -55.778 1.00 96.69 179 SER A O 1
ATOM 1448 N N . CYS A 1 180 ? 33.302 14.085 -57.211 1.00 97.81 180 CYS A N 1
ATOM 1449 C CA . CYS A 1 180 ? 34.090 14.379 -58.407 1.00 97.81 180 CYS A CA 1
ATOM 1450 C C . CYS A 1 180 ? 33.674 15.702 -59.047 1.00 97.81 180 CYS A C 1
ATOM 1452 O O . CYS A 1 180 ? 32.532 15.866 -59.483 1.00 97.81 180 CYS A O 1
ATOM 1454 N N . ARG A 1 181 ? 34.643 16.613 -59.180 1.00 97.81 181 ARG A N 1
ATOM 1455 C CA . ARG A 1 181 ? 34.509 17.871 -59.921 1.00 97.81 181 ARG A CA 1
ATOM 1456 C C . ARG A 1 181 ? 35.396 17.820 -61.153 1.00 97.81 181 ARG A C 1
ATOM 1458 O O . ARG A 1 181 ? 36.587 17.542 -61.040 1.00 97.81 181 ARG A O 1
ATOM 1465 N N . TYR A 1 182 ? 34.815 18.059 -62.321 1.00 98.00 182 TYR A N 1
ATOM 1466 C CA . TYR A 1 182 ? 35.555 18.083 -63.580 1.00 98.00 182 TYR A CA 1
ATOM 1467 C C . TYR A 1 182 ? 34.859 18.962 -64.620 1.00 98.00 182 TYR A C 1
ATOM 1469 O O . TYR A 1 182 ? 33.716 19.396 -64.444 1.00 98.00 182 TYR A O 1
ATOM 1477 N N . HIS A 1 183 ? 35.564 19.234 -65.714 1.00 97.75 183 HIS A N 1
ATOM 1478 C CA . HIS A 1 183 ? 35.024 19.948 -66.865 1.00 97.75 183 HIS A CA 1
ATOM 1479 C C . HIS A 1 183 ? 34.625 18.960 -67.958 1.00 97.75 183 HIS A C 1
ATOM 1481 O O . HIS A 1 183 ? 35.436 18.145 -68.384 1.00 97.75 183 HIS A O 1
ATOM 1487 N N . VAL A 1 184 ? 33.379 19.044 -68.432 1.00 97.00 184 VAL A N 1
ATOM 1488 C CA . VAL A 1 184 ? 32.891 18.222 -69.561 1.00 97.00 184 VAL A CA 1
ATOM 1489 C C . VAL A 1 184 ? 33.295 18.784 -70.928 1.00 97.00 184 VAL A C 1
ATOM 1491 O O . VAL A 1 184 ? 33.225 18.084 -71.933 1.00 97.00 184 VAL A O 1
ATOM 1494 N N . GLY A 1 185 ? 33.680 20.062 -70.979 1.00 96.00 185 GLY A N 1
ATOM 1495 C CA . GLY A 1 185 ? 34.069 20.748 -72.209 1.00 96.00 185 GLY A CA 1
ATOM 1496 C C . GLY A 1 185 ? 35.545 20.549 -72.558 1.00 96.00 185 GLY A C 1
ATOM 1497 O O . GLY A 1 185 ? 36.368 20.268 -71.693 1.00 96.00 185 GLY A O 1
ATOM 1498 N N . LYS A 1 186 ? 35.899 20.765 -73.828 1.00 96.25 186 LYS A N 1
ATOM 1499 C CA . LYS A 1 186 ? 37.293 20.778 -74.302 1.00 96.25 186 LYS A CA 1
ATOM 1500 C C . LYS A 1 186 ? 38.044 22.007 -73.770 1.00 96.25 186 LYS A C 1
ATOM 1502 O O . LYS A 1 186 ? 37.443 23.085 -73.672 1.00 96.25 186 LYS A O 1
ATOM 1507 N N . LEU A 1 187 ? 39.334 21.837 -73.471 1.00 96.50 187 LEU A N 1
ATOM 1508 C CA . LEU A 1 187 ? 40.272 22.920 -73.158 1.00 96.50 187 LEU A CA 1
ATOM 1509 C C . LEU A 1 187 ? 40.597 23.698 -74.442 1.00 96.50 187 LEU A C 1
ATOM 1511 O O . LEU A 1 187 ? 40.886 23.092 -75.474 1.00 96.50 187 LEU A O 1
ATOM 1515 N N . LYS A 1 188 ? 40.529 25.026 -74.388 1.00 96.94 188 LYS A N 1
ATOM 1516 C CA . LYS A 1 188 ? 40.938 25.933 -75.468 1.00 96.94 188 LYS A CA 1
ATOM 1517 C C . LYS A 1 188 ? 41.946 26.945 -74.938 1.00 96.94 188 LYS A C 1
ATOM 1519 O O . LYS A 1 188 ? 41.850 27.334 -73.777 1.00 96.94 188 LYS A O 1
ATOM 1524 N N . PHE A 1 189 ? 42.850 27.395 -75.806 1.00 95.56 189 PHE A N 1
ATOM 1525 C CA . PHE A 1 189 ? 43.886 28.371 -75.473 1.00 95.56 189 PHE A CA 1
ATOM 1526 C C . PHE A 1 189 ? 43.475 29.789 -75.896 1.00 95.56 189 PHE A C 1
ATOM 1528 O O . PHE A 1 189 ? 43.746 30.206 -77.017 1.00 95.56 189 PHE A O 1
ATOM 1535 N N . TYR A 1 190 ? 42.742 30.481 -75.021 1.00 93.38 190 TYR A N 1
ATOM 1536 C CA . TYR A 1 190 ? 42.424 31.916 -75.094 1.00 93.38 190 TYR A CA 1
ATOM 1537 C C . TYR A 1 190 ? 42.187 32.446 -73.669 1.00 93.38 190 TYR A C 1
ATOM 1539 O O . TYR A 1 190 ? 42.100 31.659 -72.725 1.00 93.38 190 TYR A O 1
ATOM 1547 N N . SER A 1 191 ? 41.975 33.755 -73.523 1.00 94.38 191 SER A N 1
ATOM 1548 C CA . SER A 1 191 ? 41.745 34.416 -72.236 1.00 94.38 191 SER A CA 1
ATOM 1549 C C . SER A 1 191 ? 40.499 33.907 -71.492 1.00 94.38 191 SER A C 1
ATOM 1551 O O . SER A 1 191 ? 39.356 34.044 -71.936 1.00 94.38 191 SER A O 1
ATOM 1553 N N . CYS A 1 192 ? 40.726 33.342 -70.307 1.00 96.50 192 CYS A N 1
ATOM 1554 C CA . CYS A 1 192 ? 39.719 32.950 -69.329 1.00 96.50 192 CYS A CA 1
ATOM 1555 C C . CYS A 1 192 ? 38.875 34.158 -68.905 1.00 96.50 192 CYS A C 1
ATOM 1557 O O . CYS A 1 192 ? 39.418 35.179 -68.491 1.00 96.50 192 CYS A O 1
ATOM 1559 N N . ARG A 1 193 ? 37.542 34.025 -68.887 1.00 93.50 193 ARG A N 1
ATOM 1560 C CA . ARG A 1 193 ? 36.652 35.126 -68.466 1.00 93.50 193 ARG A CA 1
ATOM 1561 C C . ARG A 1 193 ? 36.757 35.493 -66.982 1.00 93.50 193 ARG A C 1
ATOM 1563 O O . ARG A 1 193 ? 36.257 36.537 -66.591 1.00 93.50 193 ARG A O 1
ATOM 1570 N N . GLY A 1 194 ? 37.333 34.618 -66.156 1.00 94.31 194 GLY A N 1
ATOM 1571 C CA . GLY A 1 194 ? 37.496 34.854 -64.720 1.00 94.31 194 GLY A CA 1
ATOM 1572 C C . GLY A 1 194 ? 38.779 35.606 -64.372 1.00 94.31 194 GLY A C 1
ATOM 1573 O O . GLY A 1 194 ? 38.724 36.603 -63.668 1.00 94.31 194 GLY A O 1
ATOM 1574 N N . CYS A 1 195 ? 39.927 35.124 -64.856 1.00 96.06 195 CYS A N 1
ATOM 1575 C CA . CYS A 1 195 ? 41.246 35.639 -64.465 1.00 96.06 195 CYS A CA 1
ATOM 1576 C C . CYS A 1 195 ? 42.133 36.084 -65.636 1.00 96.06 195 CYS A C 1
ATOM 1578 O O . CYS A 1 195 ? 43.287 36.424 -65.416 1.00 96.06 195 CYS A O 1
ATOM 1580 N N . GLY A 1 196 ? 41.650 36.019 -66.879 1.00 94.94 196 GLY A N 1
ATOM 1581 C CA . GLY A 1 196 ? 42.435 36.374 -68.065 1.00 94.94 196 GLY A CA 1
ATOM 1582 C C . GLY A 1 196 ? 43.464 35.332 -68.523 1.00 94.94 196 GLY A C 1
ATOM 1583 O O . GLY A 1 196 ? 44.007 35.504 -69.604 1.00 94.94 196 GLY A O 1
ATOM 1584 N N . ALA A 1 197 ? 43.695 34.244 -67.774 1.00 95.19 197 ALA A N 1
ATOM 1585 C CA . ALA A 1 197 ? 44.671 33.203 -68.131 1.00 95.19 197 ALA A CA 1
ATOM 1586 C C . ALA A 1 197 ? 44.455 32.609 -69.536 1.00 95.19 197 ALA A C 1
ATOM 1588 O O . ALA A 1 197 ? 43.312 32.435 -69.951 1.00 95.19 197 ALA A O 1
ATOM 1589 N N . ASP A 1 198 ? 45.531 32.184 -70.203 1.00 96.50 198 ASP A N 1
ATOM 1590 C CA . ASP A 1 198 ? 45.547 31.776 -71.623 1.00 96.50 198 ASP A CA 1
ATOM 1591 C C . ASP A 1 198 ? 44.869 30.437 -71.938 1.00 96.50 198 ASP A C 1
ATOM 1593 O O . ASP A 1 198 ? 45.020 29.894 -73.030 1.00 96.50 198 ASP A O 1
ATOM 1597 N N . GLN A 1 199 ? 44.124 29.869 -70.994 1.00 95.69 199 GLN A N 1
ATOM 1598 C CA . GLN A 1 199 ? 43.382 28.636 -71.203 1.00 95.69 199 GLN A CA 1
ATOM 1599 C C . GLN A 1 199 ? 42.042 28.653 -70.473 1.00 95.69 199 GLN A C 1
ATOM 1601 O O . GLN A 1 199 ? 41.932 29.128 -69.342 1.00 95.69 199 GLN A O 1
ATOM 1606 N N . TYR A 1 200 ? 41.015 28.066 -71.082 1.00 97.06 200 TYR A N 1
ATOM 1607 C CA . TYR A 1 200 ? 39.701 27.906 -70.465 1.00 97.06 200 TYR A CA 1
ATOM 1608 C C . TYR A 1 200 ? 38.983 26.648 -70.964 1.00 97.06 200 TYR A C 1
ATOM 1610 O O . TYR A 1 200 ? 39.269 26.129 -72.044 1.00 97.06 200 TYR A O 1
ATOM 1618 N N . TYR A 1 201 ? 38.007 26.168 -70.192 1.00 97.62 201 TYR A N 1
ATOM 1619 C CA . TYR A 1 201 ? 37.146 25.056 -70.590 1.00 97.62 201 TYR A CA 1
ATOM 1620 C C . TYR A 1 201 ? 35.840 25.543 -71.213 1.00 97.62 201 TYR A C 1
ATOM 1622 O O . TYR A 1 201 ? 35.126 26.366 -70.638 1.00 97.62 201 TYR A O 1
ATOM 1630 N N . THR A 1 202 ? 35.480 24.972 -72.361 1.00 97.38 202 THR A N 1
ATOM 1631 C CA . THR A 1 202 ? 34.268 25.343 -73.120 1.00 97.38 202 THR A CA 1
ATOM 1632 C C . THR A 1 202 ? 32.944 25.113 -72.382 1.00 97.38 202 THR A C 1
ATOM 1634 O O . THR A 1 202 ? 31.954 25.730 -72.755 1.00 97.38 202 THR A O 1
ATOM 1637 N N . CYS A 1 203 ? 32.894 24.292 -71.322 1.00 97.44 203 CYS A N 1
ATOM 1638 C CA . CYS A 1 203 ? 31.651 24.092 -70.559 1.00 97.44 203 CYS A CA 1
ATOM 1639 C C . CYS A 1 203 ? 31.236 25.314 -69.730 1.00 97.44 203 CYS A C 1
ATOM 1641 O O . CYS A 1 203 ? 30.058 25.470 -69.429 1.00 97.44 203 CYS A O 1
ATOM 1643 N N . CYS A 1 204 ? 32.186 26.155 -69.312 1.00 96.56 204 CYS A N 1
ATOM 1644 C CA . CYS A 1 204 ? 31.902 27.251 -68.382 1.00 96.56 204 CYS A CA 1
ATOM 1645 C C . CYS A 1 204 ? 32.719 28.521 -68.637 1.00 96.56 204 CYS A C 1
ATOM 1647 O O . CYS A 1 204 ? 32.594 29.480 -67.879 1.00 96.56 204 CYS A O 1
ATOM 1649 N N . ASN A 1 205 ? 33.573 28.537 -69.664 1.00 96.44 205 ASN A N 1
ATOM 1650 C CA . ASN A 1 205 ? 34.441 29.662 -70.021 1.00 96.44 205 ASN A CA 1
ATOM 1651 C C . ASN A 1 205 ? 35.393 30.115 -68.895 1.00 96.44 205 ASN A C 1
ATOM 1653 O O . ASN A 1 205 ? 35.787 31.280 -68.831 1.00 96.44 205 ASN A O 1
ATOM 1657 N N . LYS A 1 206 ? 35.767 29.183 -68.006 1.00 97.25 206 LYS A N 1
ATOM 1658 C CA . LYS A 1 206 ? 36.693 29.403 -66.882 1.00 97.25 206 LYS A CA 1
ATOM 1659 C C . LYS A 1 206 ? 37.876 28.435 -66.964 1.00 97.25 206 LYS A C 1
ATOM 1661 O O . LYS A 1 206 ? 37.745 27.338 -67.507 1.00 97.25 206 LYS A O 1
ATOM 1666 N N . CYS A 1 207 ? 39.026 28.848 -66.442 1.00 97.00 207 CYS A N 1
ATOM 1667 C CA . CYS A 1 207 ? 40.222 28.017 -66.317 1.00 97.00 207 CYS A CA 1
ATOM 1668 C C . CYS A 1 207 ? 40.160 27.140 -65.054 1.00 97.00 207 CYS A C 1
ATOM 1670 O O . CYS A 1 207 ? 39.311 27.349 -64.186 1.00 97.00 207 CYS A O 1
ATOM 1672 N N . ASN A 1 208 ? 41.098 26.194 -64.926 1.00 95.25 208 ASN A N 1
ATOM 1673 C CA . ASN A 1 208 ? 41.168 25.288 -63.773 1.00 95.25 208 ASN A CA 1
ATOM 1674 C C . ASN A 1 208 ? 41.420 26.012 -62.434 1.00 95.25 208 ASN A C 1
ATOM 1676 O O . ASN A 1 208 ? 40.990 25.532 -61.393 1.00 95.25 208 ASN A O 1
ATOM 1680 N N . GLN A 1 209 ? 42.098 27.167 -62.460 1.00 96.06 209 GLN A N 1
ATOM 1681 C CA . GLN A 1 209 ? 42.356 27.971 -61.259 1.00 96.06 209 GLN A CA 1
ATOM 1682 C C . GLN A 1 209 ? 41.088 28.685 -60.771 1.00 96.06 209 GLN A C 1
ATOM 1684 O O . GLN A 1 209 ? 40.821 28.720 -59.577 1.00 96.06 209 GLN A O 1
ATOM 1689 N N . CYS A 1 210 ? 40.277 29.223 -61.691 1.00 96.81 210 CYS A N 1
ATOM 1690 C CA . CYS A 1 210 ? 39.017 29.883 -61.342 1.00 96.81 210 CYS A CA 1
ATOM 1691 C C . CYS A 1 210 ? 37.919 28.897 -60.943 1.00 96.81 210 CYS A C 1
ATOM 1693 O O . CYS A 1 210 ? 37.037 29.240 -60.160 1.00 96.81 210 CYS A O 1
ATOM 1695 N N . ASN A 1 211 ? 37.901 27.711 -61.552 1.00 96.38 211 ASN A N 1
ATOM 1696 C CA . ASN A 1 211 ? 36.962 26.658 -61.203 1.00 96.38 211 ASN A CA 1
ATOM 1697 C C . ASN A 1 211 ? 37.583 25.281 -61.499 1.00 96.38 211 ASN A C 1
ATOM 1699 O O . ASN A 1 211 ? 37.814 24.985 -62.674 1.00 96.38 211 ASN A O 1
ATOM 1703 N N . PRO A 1 212 ? 37.793 24.411 -60.496 1.00 95.25 212 PRO A N 1
ATOM 1704 C CA . PRO A 1 212 ? 38.346 23.073 -60.715 1.00 95.25 212 PRO A CA 1
ATOM 1705 C C . PRO A 1 212 ? 37.396 22.134 -61.483 1.00 95.25 212 PRO A C 1
ATOM 1707 O O . PRO A 1 212 ? 37.835 21.135 -62.047 1.00 95.25 212 PRO A O 1
ATOM 1710 N N . GLY A 1 213 ? 36.095 22.440 -61.548 1.00 97.00 213 GLY A N 1
ATOM 1711 C CA . GLY A 1 213 ? 35.139 21.660 -62.332 1.00 97.00 213 GLY A CA 1
ATOM 1712 C C . GLY A 1 213 ? 33.752 22.289 -62.391 1.00 97.00 213 GLY A C 1
ATOM 1713 O O . GLY A 1 213 ? 33.204 22.714 -61.379 1.00 97.00 213 GLY A O 1
ATOM 1714 N N . CYS A 1 214 ? 33.170 22.358 -63.587 1.00 96.75 214 CYS 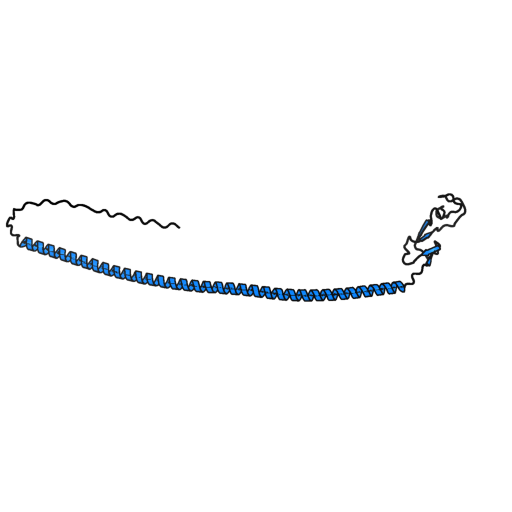A N 1
ATOM 1715 C CA . CYS A 1 214 ? 31.825 22.899 -63.812 1.00 96.75 214 CYS A CA 1
ATOM 1716 C C . CYS A 1 214 ? 30.700 21.892 -63.498 1.00 96.75 214 CYS A C 1
ATOM 1718 O O . CYS A 1 214 ? 29.552 22.301 -63.343 1.00 96.75 214 CYS A O 1
ATOM 1720 N N . LYS A 1 215 ? 31.016 20.591 -63.400 1.00 96.81 215 LYS A N 1
ATOM 1721 C CA . LYS A 1 215 ? 30.056 19.505 -63.157 1.00 96.81 215 LYS A CA 1
ATOM 1722 C C . LYS A 1 215 ? 30.438 18.688 -61.920 1.00 96.81 215 LYS A C 1
ATOM 1724 O O . LYS A 1 215 ? 31.619 18.404 -61.716 1.00 96.81 215 LYS A O 1
ATOM 1729 N N . TYR A 1 216 ? 29.426 18.287 -61.152 1.00 97.75 216 TYR A N 1
ATOM 1730 C CA . TYR A 1 216 ? 29.531 17.450 -59.955 1.00 97.75 216 TYR A CA 1
ATOM 1731 C C . TYR A 1 216 ? 28.940 16.072 -60.243 1.00 97.75 216 TYR A C 1
ATOM 1733 O O . TYR A 1 216 ? 27.835 15.978 -60.777 1.00 97.75 216 TYR A O 1
ATOM 1741 N N . THR A 1 217 ? 29.700 15.016 -59.959 1.00 97.19 217 THR A N 1
ATOM 1742 C CA . THR A 1 217 ? 29.260 13.618 -60.109 1.00 97.19 217 THR A CA 1
ATOM 1743 C C . THR A 1 217 ? 29.995 12.717 -59.111 1.00 97.19 217 THR A C 1
ATOM 1745 O O . THR A 1 217 ? 30.966 13.146 -58.484 1.00 97.19 217 THR A O 1
ATOM 1748 N N . LYS A 1 218 ? 29.608 11.439 -59.019 1.00 97.75 218 LYS A N 1
ATOM 1749 C CA . LYS A 1 218 ? 30.466 10.401 -58.427 1.00 97.75 218 LYS A CA 1
ATOM 1750 C C . LYS A 1 218 ? 31.737 10.236 -59.270 1.00 97.75 218 LYS A C 1
ATOM 1752 O O . LYS A 1 218 ? 31.694 10.326 -60.496 1.00 97.75 218 LYS A O 1
ATOM 1757 N N . HIS A 1 219 ? 32.872 9.969 -58.634 1.00 97.44 219 HIS A N 1
ATOM 1758 C CA . HIS A 1 219 ? 34.066 9.521 -59.345 1.00 97.44 219 HIS A CA 1
ATOM 1759 C C . HIS A 1 219 ? 33.786 8.196 -60.066 1.00 97.44 219 HIS A C 1
ATOM 1761 O O . HIS A 1 219 ? 33.079 7.332 -59.544 1.00 97.44 219 HIS A O 1
ATOM 1767 N N . VAL A 1 220 ? 34.381 8.030 -61.245 1.00 95.31 220 VAL A N 1
ATOM 1768 C CA . VAL A 1 220 ? 34.295 6.816 -62.068 1.00 95.31 220 VAL A CA 1
ATOM 1769 C C . VAL A 1 220 ? 35.716 6.296 -62.241 1.00 95.31 220 VAL A C 1
ATOM 1771 O O . VAL A 1 220 ? 36.566 7.067 -62.680 1.00 95.31 220 VAL A O 1
ATOM 1774 N N . ALA A 1 221 ? 35.991 5.055 -61.838 1.00 90.06 221 ALA A N 1
ATOM 1775 C CA . ALA A 1 221 ? 37.300 4.405 -61.982 1.00 90.06 221 ALA A CA 1
ATOM 1776 C C . ALA A 1 221 ? 37.380 3.631 -63.298 1.00 90.06 221 ALA A C 1
ATOM 1778 O O . ALA A 1 221 ? 36.373 2.975 -63.632 1.00 90.06 221 ALA A O 1
#

Secondary structure (DSSP, 8-state):
-PPPP---PPPP----------------------HHHHHHHHHHHHHHHHHHHHHHHHHHHHHHHHHHHHHHHHHHHHHHHHHHHHHHHHHHHHHHHHHHHHHHHHHHHHHHHHHHHHHHHHHHHHHHHHHHHHHHHHHHHHHHHHHHHHHHHHHS----EE-TTT--EE-GGG--TTSEEE--SPEE-S--TTT--S-EETTTTB-TTT-S-SEEE----

Organism: Halteria grandinella (NCBI:txid5974)

Foldseek 3Di:
DDDDDDDDDDDDDPPDPDDDDDDDDDDPDPPDDDPVVVVVVVVVVVVVVVVVVVVVVVVVVVVVVVVVVVVVVVVVVVVVVVVVVVVVVVVVVVVVVVVVVVVVVVVVVVVVVVVVVVVVVVVVVVVVVVVVVVVVVVVVVVVVVVVVVVVVVVVPPQDFDQFPFLRDTDGPVPFDFFPDFHEPFDKDQFQQPPHGHRIAGPRPSHDCVRPVHPDGGGGDD

pLDDT: mean 87.36, std 15.47, range [45.44, 98.19]